Protein AF-A0A957UT61-F1 (afdb_monomer_lite)

Foldseek 3Di:
DPQKDWDWDQAAAAQETETQEMDGDPPDPLLVCLVVVQVVSLVVQQPHHHPDPPHDHHDYYHYNHFDDDVNDVSCDCPNCVDDDDDDDDQDDDPDPLVVCVVCQVVLLVLCCVDPNQQPAAWAWEAQVVWTWIWGDGGSHTPDIDIGHDDPDDDDHQWYDNPSLVVCLVVLVDQLVVSVVPDVRTDGHPVNNRSSCSRRHRDGDDDDDPD

Sequence (210 aa):
EIGASLLLPVRRGGSSLLVRAADVAPTFDLHAATPTLLRLLRAFGEALPTKEADTPPLSKIDFNLGRTHPLYDAMGKNLAPHVDEPYAWYIRMPDIPAFIRHIQPVLEERLADSNMAGFQGELKMDFYRGGLRMAFDAGQITAVEAWKPPTYGDNSDGGSPPLLFLHVLLSYRSVDEMDKLFPDFWVNNKARQLLRILFPPLPSKVDSLG

pLDDT: mean 90.08, std 9.35, range [47.16, 98.62]

Radius of gyration: 22.61 Å; chains: 1; bounding box: 48×38×66 Å

Secondary structure (DSSP, 8-state):
--SEEEE--SSB-SSEEEE-EEEE-TTS-HHHHHHHHHHHHHHHHHHSPBSSTTPPPP-EEEE---SS-HHHHHHHHHH----PPPPPP----S-HHHHHHHHHHHHHHHHHTSTTTT--EEEEEE-SS-EEEEEEETTEEEEEEE----SSS---SEE--HHHHHHHHTTSS-HHHHHHH-TT-EE-HHHHHHHHHHS-----------

Structure (mmCIF, N/CA/C/O backbone):
data_AF-A0A957UT61-F1
#
_entry.id   AF-A0A957UT61-F1
#
loop_
_atom_site.group_PDB
_atom_site.id
_atom_site.type_symbol
_atom_site.label_atom_id
_atom_site.label_alt_id
_atom_site.label_comp_id
_atom_site.label_asym_id
_atom_site.label_entity_id
_atom_site.label_seq_id
_atom_site.pdbx_PDB_ins_code
_atom_site.Cartn_x
_atom_site.Cartn_y
_atom_site.Cartn_z
_atom_site.occupancy
_atom_site.B_iso_or_equiv
_atom_site.auth_seq_id
_atom_site.auth_comp_id
_atom_site.auth_asym_id
_atom_site.auth_atom_id
_atom_site.pdbx_PDB_model_num
ATOM 1 N N . GLU A 1 1 ? 4.560 -22.284 -23.852 1.00 53.44 1 GLU A N 1
ATOM 2 C CA . GLU A 1 1 ? 4.293 -21.311 -22.774 1.00 53.44 1 GLU A CA 1
ATOM 3 C C . GLU A 1 1 ? 5.210 -20.111 -22.949 1.00 53.44 1 GLU A C 1
ATOM 5 O O . GLU A 1 1 ? 6.334 -20.291 -23.408 1.00 53.44 1 GLU A O 1
ATOM 10 N N . ILE A 1 2 ? 4.727 -18.900 -22.672 1.00 65.44 2 ILE A N 1
ATOM 11 C CA . ILE A 1 2 ? 5.555 -17.688 -22.729 1.00 65.44 2 ILE A CA 1
ATOM 12 C C . ILE A 1 2 ? 6.372 -17.640 -21.432 1.00 65.44 2 ILE A C 1
ATOM 14 O O . ILE A 1 2 ? 5.796 -17.534 -20.357 1.00 65.44 2 ILE A O 1
ATOM 18 N N . GLY A 1 3 ? 7.700 -17.763 -21.529 1.00 70.31 3 GLY A N 1
ATOM 19 C CA . GLY A 1 3 ? 8.594 -17.774 -20.360 1.00 70.31 3 GLY A CA 1
ATOM 20 C C . GLY A 1 3 ? 8.822 -16.394 -19.730 1.00 70.31 3 GLY A C 1
ATOM 21 O O . GLY A 1 3 ? 9.115 -16.311 -18.540 1.00 70.31 3 GLY A O 1
ATOM 22 N N . ALA A 1 4 ? 8.663 -15.321 -20.512 1.00 79.25 4 ALA A N 1
ATOM 23 C CA . ALA A 1 4 ? 8.688 -13.939 -20.041 1.00 79.25 4 ALA A CA 1
ATOM 24 C C . ALA A 1 4 ? 8.005 -12.980 -21.041 1.00 79.25 4 ALA A C 1
ATOM 26 O O . ALA A 1 4 ? 8.038 -13.222 -22.250 1.00 79.25 4 ALA A O 1
ATOM 27 N N . SER A 1 5 ? 7.437 -11.877 -20.554 1.00 85.62 5 SER A N 1
ATOM 28 C CA . SER A 1 5 ? 6.888 -10.758 -21.338 1.00 85.62 5 SER A CA 1
ATOM 29 C C . SER A 1 5 ? 7.487 -9.431 -20.869 1.00 85.62 5 SER A C 1
ATOM 31 O O . SER A 1 5 ? 7.896 -9.294 -19.721 1.00 85.62 5 SER A O 1
ATOM 33 N N . LEU A 1 6 ? 7.563 -8.438 -21.762 1.00 88.38 6 LEU A N 1
ATOM 34 C CA . LEU A 1 6 ? 8.124 -7.114 -21.469 1.00 88.38 6 LEU A CA 1
ATOM 35 C C . LEU A 1 6 ? 7.219 -6.017 -22.027 1.00 88.38 6 LEU A C 1
ATOM 37 O O . LEU A 1 6 ? 6.745 -6.119 -23.160 1.00 88.38 6 LEU A O 1
ATOM 41 N N . LEU A 1 7 ? 7.053 -4.930 -21.273 1.00 87.69 7 LEU A N 1
ATOM 42 C CA . LEU A 1 7 ? 6.425 -3.702 -21.759 1.00 87.69 7 LEU A CA 1
ATOM 43 C C . LEU A 1 7 ? 7.504 -2.696 -22.169 1.00 87.69 7 LEU A C 1
ATOM 45 O O . LEU A 1 7 ? 8.148 -2.066 -21.320 1.00 87.69 7 LEU A O 1
ATOM 49 N N . LEU A 1 8 ? 7.677 -2.552 -23.483 1.00 89.44 8 LEU A N 1
ATOM 50 C CA . LEU A 1 8 ? 8.700 -1.721 -24.114 1.00 89.44 8 LEU A CA 1
ATOM 51 C C . LEU A 1 8 ? 8.078 -0.528 -24.859 1.00 89.44 8 LEU A C 1
ATOM 53 O O . LEU A 1 8 ? 6.955 -0.624 -25.357 1.00 89.44 8 LEU A O 1
ATOM 57 N N . PRO A 1 9 ? 8.787 0.609 -24.960 1.00 87.75 9 PRO A N 1
ATOM 58 C CA . PRO A 1 9 ? 8.323 1.758 -25.721 1.00 87.75 9 PRO A CA 1
ATOM 59 C C . PRO A 1 9 ? 8.389 1.488 -27.228 1.00 87.75 9 PRO A C 1
ATOM 61 O O . PRO A 1 9 ? 9.285 0.805 -27.713 1.00 87.75 9 PRO A O 1
ATOM 64 N N . VAL A 1 10 ? 7.477 2.108 -27.980 1.00 90.31 10 VAL A N 1
ATOM 65 C CA . VAL A 1 10 ? 7.459 2.064 -29.457 1.00 90.31 10 VAL A CA 1
ATOM 66 C C . VAL A 1 10 ? 8.338 3.137 -30.110 1.00 90.31 10 VAL A C 1
ATOM 68 O O . VAL A 1 10 ? 8.627 3.063 -31.300 1.00 90.31 10 VAL A O 1
ATOM 71 N N . ARG A 1 11 ? 8.744 4.159 -29.344 1.00 89.44 11 ARG A N 1
ATOM 72 C CA . ARG A 1 11 ? 9.662 5.229 -29.759 1.00 89.44 11 ARG A CA 1
ATOM 73 C C . ARG A 1 11 ? 10.549 5.650 -28.602 1.00 89.44 11 ARG A C 1
ATOM 75 O O . ARG A 1 11 ? 10.094 5.697 -27.458 1.00 89.44 11 ARG A O 1
ATOM 82 N N . ARG A 1 12 ? 11.776 6.051 -28.913 1.00 92.06 12 ARG A N 1
ATOM 83 C CA . ARG A 1 12 ? 12.753 6.521 -27.931 1.00 92.06 12 ARG A CA 1
ATOM 84 C C . ARG A 1 12 ? 12.824 8.051 -27.903 1.00 92.06 12 ARG A C 1
ATOM 86 O O . ARG A 1 12 ? 12.994 8.679 -28.938 1.00 92.06 12 ARG A O 1
ATOM 93 N N . GLY A 1 13 ? 12.662 8.651 -26.722 1.00 86.56 13 GLY A N 1
ATOM 94 C CA . GLY A 1 13 ? 12.679 10.114 -26.533 1.00 86.56 13 GLY A CA 1
ATOM 95 C C . GLY A 1 13 ? 13.957 10.680 -25.903 1.00 86.56 13 GLY A C 1
ATOM 96 O O . GLY A 1 13 ? 14.012 11.866 -25.623 1.00 86.56 13 GLY A O 1
ATOM 97 N N . GLY A 1 14 ? 14.954 9.842 -25.625 1.00 91.06 14 GLY A N 1
ATOM 98 C CA . GLY A 1 14 ? 16.214 10.217 -24.976 1.00 91.06 14 GLY A CA 1
ATOM 99 C C . GLY A 1 14 ? 17.224 9.079 -25.100 1.00 91.06 14 GLY A C 1
ATOM 100 O O . GLY A 1 14 ? 16.918 8.075 -25.728 1.00 91.06 14 GLY A O 1
ATOM 101 N N . SER A 1 15 ? 18.413 9.170 -24.509 1.00 93.12 15 SER A N 1
ATOM 102 C CA . SER A 1 15 ? 19.490 8.172 -24.679 1.00 93.12 15 SER A CA 1
ATOM 103 C C . SER A 1 15 ? 19.243 6.797 -24.033 1.00 93.12 15 SER A C 1
ATOM 105 O O . SER A 1 15 ? 20.122 5.938 -24.089 1.00 93.12 15 SER A O 1
ATOM 107 N N . SER A 1 16 ? 18.072 6.547 -23.442 1.00 93.38 16 SER A N 1
ATOM 108 C CA . SER A 1 16 ? 17.768 5.286 -22.765 1.00 93.38 16 SER A CA 1
ATOM 109 C C . SER A 1 16 ? 16.588 4.516 -23.344 1.00 93.38 16 SER A C 1
ATOM 111 O O . SER A 1 16 ? 15.651 5.082 -23.913 1.00 93.38 16 SER A O 1
ATOM 113 N N . LEU A 1 17 ? 16.646 3.194 -23.181 1.00 94.50 17 LEU A N 1
ATOM 114 C CA . LEU A 1 17 ? 15.513 2.296 -23.370 1.00 94.50 17 LEU A CA 1
ATOM 115 C C . LEU A 1 17 ? 14.878 2.018 -22.005 1.00 94.50 17 LEU A C 1
ATOM 117 O O . LEU A 1 17 ? 15.504 1.384 -21.162 1.00 94.50 17 LEU A O 1
ATOM 121 N N . LEU A 1 18 ? 13.642 2.472 -21.801 1.00 91.25 18 LEU A N 1
ATOM 122 C CA . LEU A 1 18 ? 12.912 2.263 -20.551 1.00 91.25 18 LEU A CA 1
ATOM 123 C C . LEU A 1 18 ? 12.105 0.960 -20.594 1.00 91.25 18 LEU A C 1
ATOM 125 O O . LEU A 1 18 ? 11.168 0.846 -21.380 1.00 91.25 18 LEU A O 1
ATOM 129 N N . VAL A 1 19 ? 12.400 0.018 -19.705 1.00 92.19 19 V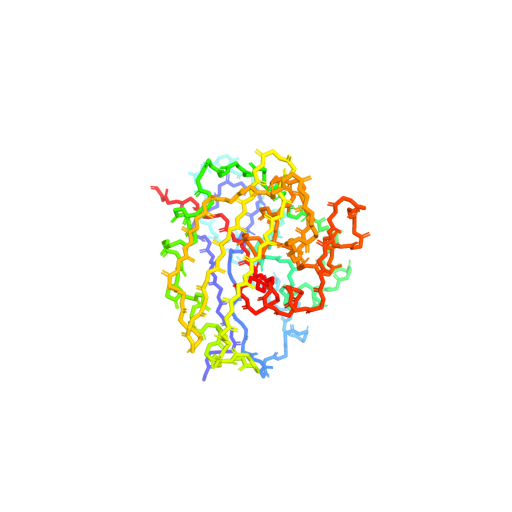AL A N 1
ATOM 130 C CA . VAL A 1 19 ? 11.587 -1.186 -19.483 1.00 92.19 19 VAL A CA 1
ATOM 131 C C . VAL A 1 19 ? 10.633 -0.913 -18.319 1.00 92.19 19 VAL A C 1
ATOM 133 O O . VAL A 1 19 ? 11.074 -0.738 -17.182 1.00 92.19 19 VAL A O 1
ATOM 136 N N . ARG A 1 20 ? 9.323 -0.823 -18.599 1.00 86.94 20 ARG A N 1
ATOM 137 C CA . ARG A 1 20 ? 8.301 -0.404 -17.608 1.00 86.94 20 ARG A CA 1
ATOM 138 C C . ARG A 1 20 ? 7.600 -1.556 -16.898 1.00 86.94 20 ARG A C 1
ATOM 140 O O . ARG A 1 20 ? 6.957 -1.321 -15.875 1.00 86.94 20 ARG A O 1
ATOM 147 N N . ALA A 1 21 ? 7.653 -2.746 -17.479 1.00 86.62 21 ALA A N 1
ATOM 148 C CA . ALA A 1 21 ? 7.157 -3.976 -16.888 1.00 86.62 21 ALA A CA 1
ATOM 149 C C . ALA A 1 21 ? 7.913 -5.155 -17.498 1.00 86.62 21 ALA A C 1
ATOM 151 O O . ALA A 1 21 ? 8.321 -5.103 -18.664 1.00 86.62 21 ALA A O 1
ATOM 152 N N . ALA A 1 22 ? 8.084 -6.193 -16.695 1.00 88.81 22 ALA A N 1
ATOM 153 C CA . ALA A 1 22 ? 8.624 -7.471 -17.094 1.00 88.81 22 ALA A CA 1
ATOM 154 C C . ALA A 1 22 ? 7.897 -8.532 -16.272 1.00 88.81 22 ALA A C 1
ATOM 156 O O . ALA A 1 22 ? 7.952 -8.474 -15.049 1.00 88.81 22 ALA A O 1
ATOM 157 N N . ASP A 1 23 ? 7.222 -9.471 -16.924 1.00 88.19 23 ASP A N 1
ATOM 158 C CA . ASP A 1 23 ? 6.685 -10.643 -16.239 1.00 88.19 23 ASP A CA 1
ATOM 159 C C . ASP A 1 23 ? 7.560 -11.829 -16.604 1.00 88.19 23 ASP A C 1
ATOM 161 O O . ASP A 1 23 ? 7.923 -12.020 -17.765 1.00 88.19 23 ASP A O 1
ATOM 165 N N . VAL A 1 24 ? 7.934 -12.618 -15.606 1.00 85.81 24 VAL A N 1
ATOM 166 C CA . VAL A 1 24 ? 8.806 -13.778 -15.775 1.00 85.81 24 VAL A CA 1
ATOM 167 C C . VAL A 1 24 ? 8.129 -14.957 -15.102 1.00 85.81 24 VAL A C 1
ATOM 169 O O . VAL A 1 24 ? 7.729 -14.866 -13.941 1.00 85.81 24 VAL A O 1
ATOM 172 N N . ALA A 1 25 ? 7.977 -16.062 -15.831 1.00 86.88 25 ALA A N 1
ATOM 173 C CA . ALA A 1 25 ? 7.409 -17.272 -15.259 1.00 86.88 25 ALA A CA 1
ATOM 174 C C . ALA A 1 25 ? 8.317 -17.787 -14.123 1.00 86.88 25 ALA A C 1
ATOM 176 O O . ALA A 1 25 ? 9.538 -17.780 -14.287 1.00 86.88 25 ALA A O 1
ATOM 177 N N . PRO A 1 26 ? 7.772 -18.297 -13.001 1.00 80.69 26 PRO A N 1
ATOM 178 C CA . PRO A 1 26 ? 8.589 -18.773 -11.878 1.00 80.69 26 PRO A CA 1
ATOM 179 C C . PRO A 1 26 ? 9.589 -19.882 -12.242 1.00 80.69 26 PRO A C 1
ATOM 181 O O . PRO A 1 26 ? 10.595 -20.060 -11.565 1.00 80.69 26 PRO A O 1
ATOM 184 N N . THR A 1 27 ? 9.310 -20.639 -13.305 1.00 85.12 27 THR A N 1
ATOM 185 C CA . THR A 1 27 ? 10.152 -21.731 -13.812 1.00 85.12 27 THR A CA 1
ATOM 186 C C . THR A 1 27 ? 11.256 -21.263 -14.765 1.00 85.12 27 THR A C 1
ATOM 188 O O . THR A 1 27 ? 12.082 -22.074 -15.183 1.00 85.12 27 THR A O 1
ATOM 191 N N . PHE A 1 28 ? 11.279 -19.982 -15.141 1.00 87.50 28 PHE A N 1
ATOM 192 C CA . PHE A 1 28 ? 12.242 -19.441 -16.091 1.00 87.50 28 PHE A CA 1
ATOM 193 C C . PHE A 1 28 ? 13.555 -19.071 -15.392 1.00 87.50 28 PHE A C 1
ATOM 195 O O . PHE A 1 28 ? 13.567 -18.260 -14.465 1.00 87.50 28 PHE A O 1
ATOM 202 N N . ASP A 1 29 ? 14.675 -19.628 -15.865 1.00 89.38 29 ASP A N 1
ATOM 203 C CA . ASP A 1 29 ? 16.009 -19.285 -15.359 1.00 89.38 29 ASP A CA 1
ATOM 204 C C . ASP A 1 29 ? 16.422 -17.886 -15.837 1.00 89.38 29 ASP A C 1
ATOM 206 O O . ASP A 1 29 ? 17.098 -17.689 -16.855 1.00 89.38 29 ASP A O 1
ATOM 210 N N . LEU A 1 30 ? 15.977 -16.889 -15.076 1.00 88.31 30 LEU A N 1
ATOM 211 C CA . LEU A 1 30 ? 16.238 -15.491 -15.368 1.00 88.31 30 LEU A CA 1
ATOM 212 C C . LEU A 1 30 ? 17.731 -15.166 -15.281 1.00 88.31 30 LEU A C 1
ATOM 214 O O . LEU A 1 30 ? 18.212 -14.347 -16.062 1.00 88.31 30 LEU A O 1
ATOM 218 N N . HIS A 1 31 ? 18.481 -15.819 -14.390 1.00 89.38 31 HIS A N 1
ATOM 219 C CA . HIS A 1 31 ? 19.913 -15.578 -14.222 1.00 89.38 31 HIS A CA 1
ATOM 220 C C . HIS A 1 31 ? 20.690 -15.984 -15.479 1.00 89.38 31 HIS A C 1
ATOM 222 O O . HIS A 1 31 ? 21.432 -15.172 -16.037 1.00 89.38 31 HIS A O 1
ATOM 228 N N . ALA A 1 32 ? 20.460 -17.196 -15.994 1.00 90.50 32 ALA A N 1
ATOM 229 C CA . ALA A 1 32 ? 21.088 -17.653 -17.233 1.00 90.50 32 ALA A CA 1
ATOM 230 C C . ALA A 1 32 ? 20.651 -16.830 -18.458 1.00 90.50 32 ALA A C 1
ATOM 232 O O . ALA A 1 32 ? 21.455 -16.570 -19.359 1.00 90.50 32 ALA A O 1
ATOM 233 N N . ALA A 1 33 ? 19.394 -16.379 -18.493 1.00 91.00 33 ALA A N 1
ATOM 234 C CA . ALA A 1 33 ? 18.860 -15.597 -19.604 1.00 91.00 33 ALA A CA 1
ATOM 235 C C . ALA A 1 33 ? 19.293 -14.118 -19.595 1.00 91.00 33 ALA A C 1
ATOM 237 O O . ALA A 1 33 ? 19.320 -13.490 -20.657 1.00 91.00 33 ALA A O 1
ATOM 238 N N . THR A 1 34 ? 19.649 -13.554 -18.434 1.00 92.12 34 THR A N 1
ATOM 239 C CA . THR A 1 34 ? 19.872 -12.107 -18.251 1.00 92.12 34 THR A CA 1
ATOM 240 C C . THR A 1 34 ? 20.892 -11.509 -19.230 1.00 92.12 34 THR A C 1
ATOM 242 O O . THR A 1 34 ? 20.557 -10.520 -19.885 1.00 92.12 34 THR A O 1
ATOM 245 N N . PRO A 1 35 ? 22.094 -12.083 -19.448 1.00 92.12 35 PRO A N 1
ATOM 246 C CA . PRO A 1 35 ? 23.048 -11.517 -20.407 1.00 92.12 35 PRO A CA 1
ATOM 247 C C . PRO A 1 35 ? 22.508 -11.468 -21.842 1.00 92.12 35 PRO A C 1
ATOM 249 O O . PRO A 1 35 ? 22.779 -10.523 -22.584 1.00 92.12 35 PRO A O 1
ATOM 252 N N . THR A 1 36 ? 21.738 -12.479 -22.247 1.00 92.69 36 THR A N 1
ATOM 253 C CA . THR A 1 36 ? 21.107 -12.534 -23.573 1.00 92.69 36 THR A CA 1
ATOM 254 C C . THR A 1 36 ? 19.963 -11.530 -23.674 1.00 92.69 36 THR A C 1
ATOM 256 O O . THR A 1 36 ? 19.886 -10.802 -24.664 1.00 92.69 36 THR A O 1
ATOM 259 N N . LEU A 1 37 ? 19.135 -11.423 -22.632 1.00 92.25 37 LEU A N 1
ATOM 260 C CA . LEU A 1 37 ? 18.067 -10.431 -22.531 1.00 92.25 37 LEU A CA 1
ATOM 261 C C . LEU A 1 37 ? 18.612 -9.002 -22.667 1.00 92.25 37 LEU A C 1
ATOM 263 O O . LEU A 1 37 ? 18.083 -8.224 -23.456 1.00 92.25 37 LEU A O 1
ATOM 267 N N . LEU A 1 38 ? 19.703 -8.664 -21.973 1.00 92.94 38 LEU A N 1
ATOM 268 C CA . LEU A 1 38 ? 20.322 -7.337 -22.057 1.00 92.94 38 LEU A CA 1
ATOM 269 C C . LEU A 1 38 ? 20.846 -7.019 -23.465 1.00 92.94 38 LEU A C 1
ATOM 271 O O . LEU A 1 38 ? 20.668 -5.902 -23.951 1.00 92.94 38 LEU A O 1
ATOM 275 N N . ARG A 1 39 ? 21.446 -7.998 -24.158 1.00 94.31 39 ARG A N 1
ATOM 276 C CA . ARG A 1 39 ? 21.879 -7.825 -25.558 1.00 94.31 39 ARG A CA 1
ATOM 277 C C . ARG A 1 39 ? 20.695 -7.623 -26.499 1.00 94.31 39 ARG A C 1
ATOM 279 O O . ARG A 1 39 ? 20.768 -6.769 -27.378 1.00 94.31 39 ARG A O 1
ATOM 286 N N . LEU A 1 40 ? 19.613 -8.375 -26.301 1.00 94.12 40 LEU A N 1
ATOM 287 C CA . LEU A 1 40 ? 18.392 -8.247 -27.094 1.00 94.12 40 LEU A CA 1
ATOM 288 C C . LEU A 1 40 ? 17.725 -6.884 -26.876 1.00 94.12 40 LEU A C 1
ATOM 290 O O . LEU A 1 40 ? 17.371 -6.221 -27.845 1.00 94.12 40 LEU A O 1
ATOM 294 N N . LEU A 1 41 ? 17.623 -6.430 -25.626 1.00 94.88 41 LEU A N 1
ATOM 295 C CA . LEU A 1 41 ? 17.113 -5.101 -25.290 1.00 94.88 41 LEU A CA 1
ATOM 296 C C . LEU A 1 41 ? 17.969 -3.992 -25.901 1.00 94.88 41 LEU A C 1
ATOM 298 O O . LEU A 1 41 ? 17.424 -3.038 -26.447 1.00 94.88 41 LEU A O 1
ATOM 302 N N . ARG A 1 42 ? 19.298 -4.130 -25.879 1.00 95.31 42 ARG A N 1
ATOM 303 C CA . ARG A 1 42 ? 20.191 -3.185 -26.558 1.00 95.31 42 ARG A CA 1
ATOM 304 C C . ARG A 1 42 ? 19.905 -3.128 -28.060 1.00 95.31 42 ARG A C 1
ATOM 306 O O . ARG A 1 42 ? 19.664 -2.042 -28.575 1.00 95.31 42 ARG A O 1
ATOM 313 N N . ALA A 1 43 ? 19.887 -4.278 -28.737 1.00 95.81 43 ALA A N 1
ATOM 314 C CA . ALA A 1 43 ? 19.624 -4.343 -30.175 1.00 95.81 43 ALA A CA 1
ATOM 315 C C . ALA A 1 43 ? 18.240 -3.769 -30.527 1.00 95.81 43 ALA A C 1
ATOM 317 O O . ALA A 1 43 ? 18.097 -3.020 -31.490 1.00 95.81 43 ALA A O 1
ATOM 318 N N . PHE A 1 44 ? 17.230 -4.062 -29.704 1.00 95.06 44 PHE A N 1
ATOM 319 C CA . PHE A 1 44 ? 15.894 -3.493 -29.836 1.00 95.06 44 PHE A CA 1
ATOM 320 C C . PHE A 1 44 ? 15.908 -1.965 -29.688 1.00 95.06 44 PHE A C 1
ATOM 322 O O . PHE A 1 44 ? 15.370 -1.260 -30.536 1.00 95.06 44 PHE A O 1
ATOM 329 N N . GLY A 1 45 ? 16.557 -1.437 -28.647 1.00 93.75 45 GLY A N 1
ATOM 330 C CA . GLY A 1 45 ? 16.642 0.003 -28.397 1.00 93.75 45 GLY A CA 1
ATOM 331 C C . GLY A 1 45 ? 17.425 0.777 -29.462 1.00 93.75 45 GLY A C 1
ATOM 332 O O . GLY A 1 45 ? 17.099 1.933 -29.728 1.00 93.75 45 GLY A O 1
ATOM 333 N N . GLU A 1 46 ? 18.427 0.148 -30.083 1.00 94.25 46 GLU A N 1
ATOM 334 C CA . GLU A 1 46 ? 19.181 0.699 -31.218 1.00 94.25 46 GLU A CA 1
ATOM 335 C C . GLU A 1 46 ? 18.340 0.748 -32.502 1.00 94.25 46 GLU A C 1
ATOM 337 O O . GLU A 1 46 ? 18.499 1.672 -33.297 1.00 94.25 46 GLU A O 1
ATOM 342 N N . ALA A 1 47 ? 17.415 -0.200 -32.682 1.00 93.81 47 ALA A N 1
ATOM 343 C CA . ALA A 1 47 ? 16.507 -0.251 -33.828 1.00 93.81 47 ALA A CA 1
ATOM 344 C C . ALA A 1 47 ? 15.243 0.617 -33.663 1.00 93.81 47 ALA A C 1
ATOM 346 O O . ALA A 1 47 ? 14.511 0.826 -34.634 1.00 93.81 47 ALA A O 1
ATOM 347 N N . LEU A 1 48 ? 14.953 1.109 -32.452 1.00 92.62 48 LEU A N 1
ATOM 348 C CA . LEU A 1 48 ? 13.756 1.908 -32.196 1.00 92.62 48 LEU A CA 1
ATOM 349 C C . LEU A 1 48 ? 13.816 3.274 -32.898 1.00 92.62 48 LEU A C 1
ATOM 351 O O . LEU A 1 48 ? 14.808 3.996 -32.754 1.00 92.62 48 LEU A O 1
ATOM 355 N N . PRO A 1 49 ? 12.719 3.709 -33.545 1.00 92.31 49 PRO A N 1
ATOM 356 C CA . PRO A 1 49 ? 12.614 5.074 -34.038 1.00 92.31 49 PRO A CA 1
ATOM 357 C C . PRO A 1 49 ? 12.686 6.078 -32.881 1.00 92.31 49 PRO A C 1
ATOM 359 O O . PRO A 1 49 ? 12.124 5.864 -31.798 1.00 92.31 49 PRO A O 1
ATOM 362 N N . THR A 1 50 ? 13.359 7.201 -33.114 1.00 92.44 50 THR A N 1
ATOM 363 C CA . THR A 1 50 ? 13.431 8.298 -32.149 1.00 92.44 50 THR A CA 1
ATOM 364 C C . THR A 1 50 ? 12.224 9.226 -32.286 1.00 92.44 50 THR A C 1
ATOM 366 O O . THR A 1 50 ? 11.574 9.283 -33.331 1.00 92.44 50 THR A O 1
ATOM 369 N N . LYS A 1 51 ? 11.859 9.914 -31.199 1.00 88.94 51 LYS A N 1
ATOM 370 C CA . LYS A 1 51 ? 10.805 10.938 -31.237 1.00 88.94 51 LYS A CA 1
ATOM 371 C C . LYS A 1 51 ? 11.273 12.168 -32.013 1.00 88.94 51 LYS A C 1
ATOM 373 O O . LYS A 1 51 ? 10.546 12.620 -32.887 1.00 88.94 51 LYS A O 1
ATOM 378 N N . GLU A 1 52 ? 12.496 12.613 -31.732 1.00 89.75 52 GLU A N 1
ATOM 379 C CA . GLU A 1 52 ? 13.138 13.766 -32.366 1.00 89.75 52 GLU A CA 1
ATOM 380 C C . GLU A 1 52 ? 14.371 13.329 -33.170 1.00 89.75 52 GLU A C 1
ATOM 382 O O . GLU A 1 52 ? 15.008 12.315 -32.853 1.00 89.75 52 GLU A O 1
ATOM 387 N N . ALA A 1 53 ? 14.729 14.092 -34.204 1.00 85.69 53 ALA A N 1
ATOM 388 C CA . ALA A 1 53 ? 15.864 13.781 -35.081 1.00 85.69 53 ALA A CA 1
ATOM 389 C C . ALA A 1 53 ? 17.230 13.917 -34.381 1.00 85.69 53 ALA A C 1
ATOM 391 O O . ALA A 1 53 ? 18.183 13.237 -34.750 1.00 85.69 53 ALA A O 1
ATOM 392 N N . ASP A 1 54 ? 17.318 14.767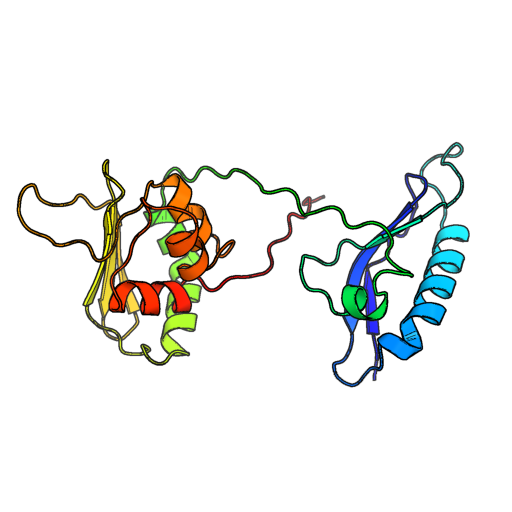 -33.361 1.00 91.06 54 ASP A N 1
ATOM 393 C CA . ASP A 1 54 ? 18.519 15.040 -32.566 1.00 91.06 54 ASP A CA 1
ATOM 394 C C . ASP A 1 54 ? 18.620 14.166 -31.303 1.00 91.06 54 ASP A C 1
ATOM 396 O O . ASP A 1 54 ? 19.526 14.347 -30.487 1.00 91.06 54 ASP A O 1
ATOM 400 N N . THR A 1 55 ? 17.713 13.193 -31.138 1.00 90.50 55 THR A N 1
ATOM 401 C CA . THR A 1 55 ? 17.748 12.270 -29.999 1.00 90.50 55 THR A CA 1
ATOM 402 C C . THR A 1 55 ? 19.106 11.550 -29.970 1.00 90.50 55 THR A C 1
ATOM 404 O O . THR A 1 55 ? 19.442 10.859 -30.937 1.00 90.50 55 THR A O 1
ATOM 407 N N . PRO A 1 56 ? 19.879 11.636 -28.867 1.00 92.62 56 PRO A N 1
ATOM 408 C CA . PRO A 1 56 ? 21.210 11.035 -28.795 1.00 92.62 56 PRO A CA 1
ATOM 409 C C . PRO A 1 56 ? 21.191 9.517 -29.031 1.00 92.62 56 PRO A C 1
ATOM 411 O O . PRO A 1 56 ? 20.138 8.893 -28.882 1.00 92.62 56 PRO A O 1
ATOM 414 N N . PRO A 1 57 ? 22.328 8.871 -29.334 1.00 93.44 57 PRO A N 1
ATOM 415 C CA . PRO A 1 57 ? 22.411 7.412 -29.399 1.00 93.44 57 PRO A CA 1
ATOM 416 C C . PRO A 1 57 ? 21.977 6.729 -28.093 1.00 93.44 57 PRO A C 1
ATOM 418 O O . PRO A 1 57 ? 22.017 7.329 -27.015 1.00 93.44 57 PRO A O 1
ATOM 421 N N . LEU A 1 58 ? 21.565 5.462 -28.190 1.00 95.69 58 LEU A N 1
ATOM 422 C CA . LEU A 1 58 ? 21.288 4.645 -27.011 1.00 95.69 58 LEU A CA 1
ATOM 423 C C . LEU A 1 58 ? 22.583 4.464 -26.204 1.00 95.69 58 LEU A C 1
ATOM 425 O O . LEU A 1 58 ? 23.579 3.982 -26.738 1.00 95.69 58 LEU A O 1
ATOM 429 N N . SER A 1 59 ? 22.563 4.817 -24.921 1.00 93.88 59 SER A N 1
ATOM 430 C CA . SER A 1 59 ? 23.701 4.650 -24.011 1.00 93.88 59 SER A CA 1
ATOM 431 C C . SER A 1 59 ? 23.394 3.773 -22.800 1.00 93.88 59 SER A C 1
ATOM 433 O O . SER A 1 59 ? 24.325 3.282 -22.165 1.00 93.88 59 SER A O 1
ATOM 435 N N . LYS A 1 60 ? 22.113 3.555 -22.472 1.00 92.69 60 LYS A N 1
ATOM 436 C CA . LYS A 1 60 ? 21.707 2.762 -21.303 1.00 92.69 60 LYS A CA 1
ATOM 437 C C . LYS A 1 60 ? 20.327 2.118 -21.448 1.00 92.69 60 LYS A C 1
ATOM 439 O O . LYS A 1 60 ? 19.513 2.525 -22.278 1.00 92.69 60 LYS A O 1
ATOM 444 N N . ILE A 1 61 ? 20.064 1.131 -20.599 1.00 93.50 61 ILE A N 1
ATOM 445 C CA . ILE A 1 61 ? 18.750 0.509 -20.409 1.00 93.50 61 ILE A CA 1
ATOM 446 C C . ILE A 1 61 ? 18.312 0.849 -18.985 1.00 93.50 61 ILE A C 1
ATOM 448 O O . ILE A 1 61 ? 19.033 0.539 -18.039 1.00 93.50 61 ILE A O 1
ATOM 452 N N . ASP A 1 62 ? 17.157 1.493 -18.843 1.00 91.62 62 ASP A N 1
ATOM 453 C CA . ASP A 1 62 ? 16.584 1.840 -17.545 1.00 91.62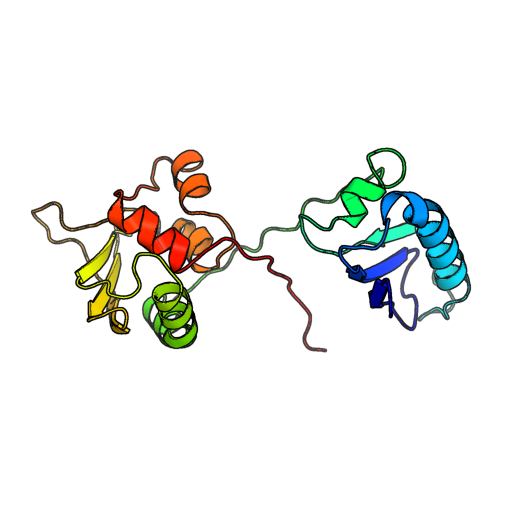 62 ASP A CA 1
ATOM 454 C C . ASP A 1 62 ? 15.487 0.823 -17.201 1.00 91.62 62 ASP A C 1
ATOM 456 O O . ASP A 1 62 ? 14.525 0.652 -17.955 1.00 91.62 62 ASP A O 1
ATOM 460 N N . PHE A 1 63 ? 15.610 0.155 -16.055 1.00 90.31 63 PHE A N 1
ATOM 461 C CA . PHE A 1 63 ? 14.597 -0.770 -15.549 1.00 90.31 63 PHE A CA 1
ATOM 462 C C . PHE A 1 63 ? 13.759 -0.082 -14.475 1.00 90.31 63 PHE A C 1
ATOM 464 O O . PHE A 1 63 ? 14.261 0.234 -13.402 1.00 90.31 63 PHE A O 1
ATOM 471 N N . ASN A 1 64 ? 12.471 0.130 -14.751 1.00 87.50 64 ASN A N 1
ATOM 472 C CA . ASN A 1 64 ? 11.514 0.666 -13.785 1.00 87.50 64 ASN A CA 1
ATOM 473 C C . ASN A 1 64 ? 10.486 -0.419 -13.449 1.00 87.50 64 ASN A C 1
ATOM 475 O O . ASN A 1 64 ? 9.351 -0.402 -13.932 1.00 87.50 64 ASN A O 1
ATOM 479 N N . LEU A 1 65 ? 10.943 -1.406 -12.672 1.00 86.06 65 LEU A N 1
ATOM 480 C CA . LEU A 1 65 ? 10.212 -2.639 -12.355 1.00 86.06 65 LEU A CA 1
ATOM 481 C C . LEU A 1 65 ? 9.761 -2.702 -10.882 1.00 86.06 65 LEU A C 1
ATOM 483 O O . LEU A 1 65 ? 9.408 -3.763 -10.376 1.00 86.06 65 LEU A O 1
ATOM 487 N N . GLY A 1 66 ? 9.784 -1.571 -10.172 1.00 81.56 66 GLY A N 1
ATOM 488 C CA . GLY A 1 66 ? 9.510 -1.512 -8.733 1.00 81.56 66 GLY A CA 1
ATOM 489 C C . GLY A 1 66 ? 10.746 -1.814 -7.882 1.00 81.56 66 GLY A C 1
ATOM 490 O O . GLY A 1 66 ? 11.870 -1.677 -8.359 1.00 81.56 66 GLY A O 1
ATOM 491 N N . ARG A 1 67 ? 10.538 -2.183 -6.608 1.00 79.56 67 ARG A N 1
ATOM 492 C CA . ARG A 1 67 ? 11.603 -2.307 -5.586 1.00 79.56 67 ARG A CA 1
ATOM 493 C C . ARG A 1 67 ? 12.270 -3.680 -5.515 1.00 79.56 67 ARG A C 1
ATOM 495 O O . ARG A 1 67 ? 13.413 -3.768 -5.092 1.00 79.56 67 ARG A O 1
ATOM 502 N N . THR A 1 68 ? 11.556 -4.741 -5.878 1.00 83.88 68 THR A N 1
ATOM 503 C CA . THR A 1 68 ? 11.937 -6.129 -5.547 1.00 83.88 68 THR A CA 1
ATOM 504 C C . THR A 1 68 ? 11.856 -7.065 -6.752 1.00 83.88 68 THR A C 1
ATOM 506 O O . THR A 1 68 ? 11.574 -8.250 -6.605 1.00 83.88 68 THR A O 1
ATOM 509 N N . HIS A 1 69 ? 12.027 -6.543 -7.967 1.00 87.25 69 HIS A N 1
ATOM 510 C CA . HIS A 1 69 ? 11.899 -7.363 -9.167 1.00 87.25 69 HIS A CA 1
ATOM 511 C C . HIS A 1 69 ? 13.067 -8.368 -9.283 1.00 87.25 69 HIS A C 1
ATOM 513 O O . HIS A 1 69 ? 14.221 -7.945 -9.186 1.00 87.25 69 HIS A O 1
ATOM 519 N N . PRO A 1 70 ? 12.821 -9.664 -9.578 1.00 89.25 70 PRO A N 1
ATOM 520 C CA . PRO A 1 70 ? 13.862 -10.706 -9.598 1.00 89.25 70 PRO A CA 1
ATOM 521 C C . PRO A 1 70 ? 14.972 -10.461 -10.632 1.00 89.25 70 PRO A C 1
ATOM 523 O O . PRO A 1 70 ? 16.090 -10.953 -10.494 1.00 89.25 70 PRO A O 1
ATOM 526 N N . LEU A 1 71 ? 14.693 -9.663 -11.669 1.00 89.44 71 LEU A N 1
ATOM 527 C CA . LEU A 1 71 ? 15.709 -9.242 -12.641 1.00 89.44 71 LEU A CA 1
ATOM 528 C C . LEU A 1 71 ? 16.865 -8.471 -11.987 1.00 89.44 71 LEU A C 1
ATOM 530 O O . LEU A 1 71 ? 17.988 -8.559 -12.474 1.00 89.44 71 LEU A O 1
ATOM 534 N N . TYR A 1 72 ? 16.622 -7.737 -10.896 1.00 88.62 72 TYR A N 1
ATOM 535 C CA . TYR A 1 72 ? 17.686 -7.017 -10.194 1.00 88.62 72 TYR A CA 1
ATOM 536 C C . TYR A 1 72 ? 18.705 -7.981 -9.579 1.00 88.62 72 TYR A C 1
ATOM 538 O O . TYR A 1 72 ? 19.908 -7.785 -9.750 1.00 88.62 72 TYR A O 1
ATOM 546 N N . ASP A 1 73 ? 18.234 -9.066 -8.963 1.00 88.88 73 ASP A N 1
ATOM 547 C CA . ASP A 1 73 ? 19.103 -10.113 -8.421 1.00 88.88 73 ASP A CA 1
ATOM 548 C C . ASP A 1 73 ? 19.850 -10.849 -9.540 1.00 88.88 73 ASP A C 1
ATOM 550 O O . ASP A 1 73 ? 21.052 -11.089 -9.435 1.00 88.88 73 ASP A O 1
ATOM 554 N N . ALA A 1 74 ? 19.161 -11.140 -10.649 1.00 89.69 74 ALA A N 1
ATOM 555 C CA . ALA A 1 74 ? 19.741 -11.813 -11.809 1.00 89.69 74 ALA A CA 1
ATOM 556 C C . ALA A 1 74 ? 20.841 -10.987 -12.508 1.00 89.69 74 ALA A C 1
ATOM 558 O O . ALA A 1 74 ? 21.813 -11.548 -13.012 1.00 89.69 74 ALA A O 1
ATOM 559 N N . MET A 1 75 ? 20.716 -9.655 -12.527 1.00 89.19 75 MET A N 1
ATOM 560 C CA . MET A 1 75 ? 21.762 -8.752 -13.023 1.00 89.19 75 MET A CA 1
ATOM 561 C C . MET A 1 75 ? 22.940 -8.644 -12.046 1.00 89.19 75 MET A C 1
ATOM 563 O O . MET A 1 75 ? 24.095 -8.481 -12.463 1.00 89.19 75 MET A O 1
ATOM 567 N N . GLY A 1 76 ? 22.655 -8.719 -10.745 1.00 84.56 76 GLY A N 1
ATOM 568 C CA . GLY A 1 76 ? 23.632 -8.498 -9.690 1.00 84.56 76 GLY A CA 1
ATOM 569 C C . GLY A 1 76 ? 24.332 -7.137 -9.805 1.00 84.56 76 GLY A C 1
ATOM 570 O O . GLY A 1 76 ? 23.973 -6.263 -10.595 1.00 84.56 76 GLY A O 1
ATOM 571 N N . LYS A 1 77 ? 25.403 -6.956 -9.027 1.00 78.06 77 LYS A N 1
ATOM 572 C CA . LYS A 1 77 ? 26.141 -5.677 -8.971 1.00 78.06 77 LYS A CA 1
ATOM 573 C C . LYS A 1 77 ? 26.948 -5.360 -10.236 1.00 78.06 77 LYS A C 1
ATOM 575 O O . LYS A 1 77 ? 27.333 -4.215 -10.439 1.00 78.06 77 LYS A O 1
ATOM 580 N N . ASN A 1 78 ? 27.224 -6.366 -11.067 1.00 77.81 78 ASN A N 1
ATOM 581 C CA . ASN A 1 78 ? 28.095 -6.219 -12.235 1.00 77.81 78 ASN A CA 1
ATOM 582 C C . ASN A 1 78 ? 27.336 -5.738 -13.479 1.00 77.81 78 ASN A C 1
ATOM 584 O O . ASN A 1 78 ? 27.903 -4.995 -14.275 1.00 77.81 78 ASN A O 1
ATOM 588 N N . LEU A 1 79 ? 26.080 -6.166 -13.663 1.00 80.88 79 LEU A N 1
ATOM 589 C CA . LEU A 1 79 ? 25.275 -5.803 -14.838 1.00 80.88 79 LEU A CA 1
ATOM 590 C C . LEU A 1 79 ? 24.290 -4.660 -14.555 1.00 80.88 79 LEU A C 1
ATOM 592 O O . LEU A 1 79 ? 23.907 -3.964 -15.492 1.00 80.88 79 LEU A O 1
ATOM 596 N N . ALA A 1 80 ? 23.932 -4.425 -13.288 1.00 76.38 80 ALA A N 1
ATOM 597 C CA . ALA A 1 80 ? 23.161 -3.265 -12.839 1.00 76.38 80 ALA A CA 1
ATOM 598 C C . ALA A 1 80 ? 24.027 -2.368 -11.929 1.00 76.38 80 ALA A C 1
ATOM 600 O O . ALA A 1 80 ? 23.889 -2.403 -10.706 1.00 76.38 80 ALA A O 1
ATOM 601 N N . PRO A 1 81 ? 24.954 -1.572 -12.498 1.00 68.81 81 PRO A N 1
ATOM 602 C CA . PRO A 1 81 ? 25.927 -0.811 -11.712 1.00 68.81 81 PRO A CA 1
ATOM 603 C C . PRO A 1 81 ? 25.320 0.399 -10.984 1.00 68.81 81 PRO A C 1
ATOM 605 O O . PRO A 1 81 ? 25.986 0.994 -10.139 1.00 68.81 81 PRO A O 1
ATOM 608 N N . HIS A 1 82 ? 24.085 0.787 -11.316 1.00 81.38 82 HIS A N 1
ATOM 609 C CA . HIS A 1 82 ? 23.405 1.931 -10.724 1.00 81.38 82 HIS A CA 1
ATOM 610 C C . HIS A 1 82 ? 21.980 1.565 -10.315 1.00 81.38 82 HIS A C 1
ATOM 612 O O . HIS A 1 82 ? 21.237 0.983 -11.105 1.00 81.38 82 HIS A O 1
ATOM 618 N N . VAL A 1 83 ? 21.618 1.924 -9.086 1.00 80.19 83 VAL A N 1
ATOM 619 C CA . VAL A 1 83 ? 20.275 1.761 -8.533 1.00 80.19 83 VAL A CA 1
ATOM 620 C C . VAL A 1 83 ? 19.843 3.119 -8.009 1.00 80.19 83 VAL A C 1
ATOM 622 O O . VAL A 1 83 ? 20.428 3.631 -7.055 1.00 80.19 83 VAL A O 1
ATOM 625 N N . ASP A 1 84 ? 18.827 3.687 -8.647 1.00 79.69 84 ASP A N 1
ATOM 626 C CA . ASP A 1 84 ? 18.128 4.856 -8.137 1.00 79.69 84 ASP A CA 1
ATOM 627 C C . ASP A 1 84 ? 17.035 4.383 -7.179 1.00 79.69 84 ASP A C 1
ATOM 629 O O . ASP A 1 84 ? 16.114 3.659 -7.572 1.00 79.69 84 ASP A O 1
ATOM 633 N N . GLU A 1 85 ? 17.133 4.780 -5.912 1.00 74.69 85 GLU A N 1
ATOM 634 C CA . GLU A 1 85 ? 16.074 4.499 -4.946 1.00 74.69 85 GLU A CA 1
ATOM 635 C C . GLU A 1 85 ? 14.767 5.175 -5.397 1.00 74.69 85 GLU A C 1
ATOM 637 O O . GLU A 1 85 ? 14.783 6.341 -5.814 1.00 74.69 85 GLU A O 1
ATOM 642 N N . PRO A 1 86 ? 13.614 4.484 -5.315 1.00 71.62 86 PRO A N 1
ATOM 643 C CA . PRO A 1 86 ? 12.352 5.062 -5.738 1.00 71.62 86 PRO A CA 1
ATOM 644 C C . PRO A 1 86 ? 12.039 6.337 -4.957 1.00 71.62 86 PRO A C 1
ATOM 646 O O . PRO A 1 86 ? 12.139 6.380 -3.728 1.00 71.62 86 PRO A O 1
ATOM 649 N N . TYR A 1 87 ? 11.579 7.359 -5.675 1.00 71.00 87 TYR A N 1
ATOM 650 C CA . TYR A 1 87 ? 11.117 8.592 -5.055 1.00 71.00 87 TYR A CA 1
ATOM 651 C C . TYR A 1 87 ? 9.926 8.319 -4.126 1.00 71.00 87 TYR A C 1
ATOM 653 O O . TYR A 1 87 ? 8.926 7.717 -4.528 1.00 71.00 87 TYR A O 1
ATOM 661 N N . ALA A 1 88 ? 10.019 8.786 -2.881 1.00 73.19 88 ALA A N 1
ATOM 662 C CA . ALA A 1 88 ? 8.920 8.717 -1.930 1.00 73.19 88 ALA A CA 1
ATOM 663 C C . ALA A 1 88 ? 7.991 9.923 -2.114 1.00 73.19 88 ALA A C 1
ATOM 665 O O . ALA A 1 88 ? 8.387 11.068 -1.900 1.00 73.19 88 ALA A O 1
ATOM 666 N N . TRP A 1 89 ? 6.735 9.663 -2.473 1.00 77.88 89 TRP A N 1
ATOM 667 C CA . TRP A 1 89 ? 5.710 10.698 -2.561 1.00 77.88 89 TRP A CA 1
ATOM 668 C C . TRP A 1 89 ? 5.226 11.097 -1.170 1.00 77.88 89 TRP A C 1
ATOM 670 O O . TRP A 1 89 ? 4.844 10.250 -0.363 1.00 77.88 89 TRP A O 1
ATOM 680 N N . TYR A 1 90 ? 5.190 12.401 -0.904 1.00 83.50 90 TYR A N 1
ATOM 681 C CA . TYR A 1 90 ? 4.528 12.935 0.278 1.00 83.50 90 TYR A CA 1
ATOM 682 C C . TYR A 1 90 ? 3.046 13.170 -0.031 1.00 83.50 90 TYR A C 1
ATOM 684 O O . TYR A 1 90 ? 2.695 14.056 -0.810 1.00 83.50 90 TYR A O 1
ATOM 692 N N . ILE A 1 91 ? 2.176 12.358 0.572 1.00 88.19 91 ILE A N 1
ATOM 693 C CA . ILE A 1 91 ? 0.730 12.380 0.335 1.00 88.19 91 ILE A CA 1
ATOM 694 C C . ILE A 1 91 ? 0.028 12.996 1.544 1.00 88.19 91 ILE A C 1
ATOM 696 O O . ILE A 1 91 ? 0.333 12.675 2.692 1.00 88.19 91 ILE A O 1
ATOM 700 N N . ARG A 1 92 ? -0.944 13.874 1.284 1.00 90.69 92 ARG A N 1
ATOM 701 C CA . ARG A 1 92 ? -1.880 14.368 2.297 1.00 90.69 92 ARG A CA 1
ATOM 702 C C . ARG A 1 92 ? -3.261 13.807 2.019 1.00 90.69 92 ARG A C 1
ATOM 704 O O . ARG A 1 92 ? -3.750 13.903 0.899 1.00 90.69 92 ARG A O 1
ATOM 711 N N . MET A 1 93 ? -3.887 13.270 3.057 1.00 90.81 93 MET A N 1
ATOM 712 C CA . MET A 1 93 ? -5.242 12.741 2.998 1.00 90.81 93 MET A CA 1
ATOM 713 C C . MET A 1 93 ? -6.121 13.525 3.976 1.00 90.81 93 MET A C 1
ATOM 715 O O . MET A 1 93 ? -5.919 13.405 5.184 1.00 90.81 93 MET A O 1
ATOM 719 N N . PRO A 1 94 ? -7.050 14.361 3.482 1.00 88.62 94 PRO A N 1
ATOM 720 C CA . PRO A 1 94 ? -7.869 15.202 4.350 1.00 88.62 94 PRO A CA 1
ATOM 721 C C . PRO A 1 94 ? -8.951 14.414 5.101 1.00 88.62 94 PRO A C 1
ATOM 723 O O . PRO A 1 94 ? -9.320 14.810 6.201 1.00 88.62 94 PRO A O 1
ATOM 726 N N . ASP A 1 95 ? -9.435 13.303 4.535 1.00 93.75 95 ASP A N 1
ATOM 727 C CA . ASP A 1 95 ? -10.506 12.484 5.112 1.00 93.75 95 ASP A CA 1
ATOM 728 C C . ASP A 1 95 ? -10.133 10.993 5.058 1.00 93.75 95 ASP A C 1
ATOM 730 O O . ASP A 1 95 ? -10.415 10.280 4.091 1.00 93.75 95 ASP A O 1
ATOM 734 N N . ILE A 1 96 ? -9.437 10.537 6.104 1.00 95.25 96 ILE A N 1
ATOM 735 C CA . ILE A 1 96 ? -9.044 9.130 6.273 1.00 95.25 96 ILE A CA 1
ATOM 736 C C . ILE A 1 96 ? -10.280 8.212 6.365 1.00 95.25 96 ILE A C 1
ATOM 738 O O . ILE A 1 96 ? -10.305 7.203 5.656 1.00 95.25 96 ILE A O 1
ATOM 742 N N . PRO A 1 97 ? -11.324 8.525 7.166 1.00 96.50 97 PRO A N 1
ATOM 743 C CA . PRO A 1 97 ? -12.533 7.705 7.204 1.00 96.50 97 PRO A CA 1
ATOM 744 C C . PRO A 1 97 ? -13.220 7.530 5.845 1.00 96.50 97 PRO A C 1
ATOM 746 O O . PRO A 1 97 ? -13.660 6.427 5.524 1.00 96.50 97 PRO A O 1
ATOM 749 N N . ALA A 1 98 ? -13.324 8.582 5.027 1.00 97.38 98 ALA A N 1
ATOM 750 C CA . ALA A 1 98 ? -13.903 8.470 3.688 1.00 97.38 98 ALA A CA 1
ATOM 751 C C . ALA A 1 98 ? -13.074 7.564 2.771 1.00 97.38 98 ALA A C 1
ATOM 753 O O . ALA A 1 98 ? -13.647 6.737 2.063 1.00 97.38 98 ALA A O 1
ATOM 754 N N . PHE A 1 99 ? -11.743 7.668 2.817 1.00 96.75 99 PHE A N 1
ATOM 755 C CA . PHE A 1 99 ? -10.871 6.778 2.054 1.00 96.75 99 PHE A CA 1
ATOM 756 C C . PHE A 1 99 ? -11.042 5.313 2.470 1.00 96.75 99 PHE A C 1
ATOM 758 O O . PHE A 1 99 ? -11.229 4.455 1.613 1.00 96.75 99 PHE A O 1
ATOM 765 N N . ILE A 1 100 ? -11.046 5.023 3.773 1.00 97.81 100 ILE A N 1
ATOM 766 C CA . ILE A 1 100 ? -11.214 3.653 4.275 1.00 97.81 100 ILE A CA 1
ATOM 767 C C . ILE A 1 100 ? -12.577 3.083 3.870 1.00 97.81 100 ILE A C 1
ATOM 769 O O . ILE A 1 100 ? -12.631 1.947 3.414 1.00 97.81 100 ILE A O 1
ATOM 773 N N . ARG A 1 101 ? -13.662 3.868 3.954 1.00 98.38 101 ARG A N 1
ATOM 774 C CA . ARG A 1 101 ? -14.984 3.444 3.452 1.00 98.38 101 ARG A CA 1
ATOM 775 C C . ARG A 1 101 ? -14.968 3.145 1.955 1.00 98.38 101 ARG A C 1
ATOM 777 O O . ARG A 1 101 ? -15.639 2.224 1.512 1.00 98.38 101 ARG A O 1
ATOM 784 N N . HIS A 1 102 ? -14.200 3.903 1.176 1.00 98.12 102 HIS A N 1
ATOM 785 C CA . HIS A 1 102 ? -14.069 3.664 -0.259 1.00 98.12 102 HIS A CA 1
ATOM 786 C C . HIS A 1 102 ? -13.369 2.333 -0.571 1.00 98.12 102 HIS A C 1
ATOM 788 O O . HIS A 1 102 ? -13.786 1.629 -1.487 1.00 98.12 102 HIS A O 1
ATOM 794 N N . ILE A 1 103 ? -12.341 1.966 0.200 1.00 97.56 103 ILE A N 1
ATOM 795 C CA . ILE A 1 103 ? -11.598 0.706 0.019 1.00 97.56 103 ILE A CA 1
ATOM 796 C C . ILE A 1 103 ? -12.113 -0.448 0.892 1.00 97.56 103 ILE A C 1
ATOM 798 O O . ILE A 1 103 ? -11.511 -1.520 0.891 1.00 97.56 103 ILE A O 1
ATOM 802 N N . GLN A 1 104 ? -13.212 -0.248 1.624 1.00 98.19 104 GLN A N 1
ATOM 803 C CA . GLN A 1 104 ? -13.772 -1.211 2.575 1.00 98.19 104 GLN A CA 1
ATOM 804 C C . GLN A 1 104 ? -13.908 -2.637 2.011 1.00 98.19 104 GLN A C 1
ATOM 806 O O . GLN A 1 104 ? -13.444 -3.547 2.695 1.00 98.19 104 GLN A O 1
ATOM 811 N N . PRO A 1 105 ? -14.418 -2.862 0.779 1.00 98.50 105 PRO A N 1
ATOM 812 C CA . PRO A 1 105 ? -14.560 -4.220 0.247 1.00 98.50 105 PRO A CA 1
ATOM 813 C C . PRO A 1 105 ? -13.239 -4.999 0.202 1.00 98.50 105 PRO A C 1
ATOM 815 O O . PRO A 1 105 ? -13.196 -6.177 0.536 1.00 98.50 105 PRO A O 1
ATOM 818 N N . VAL A 1 106 ? -12.135 -4.324 -0.139 1.00 98.12 106 VAL A N 1
ATOM 819 C CA . VAL A 1 106 ? -10.795 -4.932 -0.187 1.00 98.12 106 VAL A CA 1
ATOM 820 C C . VAL A 1 106 ? -10.282 -5.244 1.221 1.00 98.12 106 VAL A C 1
ATOM 822 O O . VAL A 1 106 ? -9.561 -6.218 1.428 1.00 98.12 106 VAL A O 1
ATOM 825 N N . LEU A 1 107 ? -10.627 -4.411 2.204 1.00 98.50 107 LEU A N 1
ATOM 826 C CA . LEU A 1 107 ? -10.241 -4.628 3.596 1.00 98.50 107 LEU A CA 1
ATOM 827 C C . LEU A 1 107 ? -10.973 -5.828 4.206 1.00 98.50 107 LEU A C 1
ATOM 829 O O . LEU A 1 107 ? -10.357 -6.611 4.924 1.00 98.50 107 LEU A O 1
ATOM 833 N N . GLU A 1 108 ? -12.260 -5.981 3.899 1.00 98.56 108 GLU A N 1
ATOM 834 C CA . GLU A 1 108 ? -13.080 -7.115 4.337 1.00 98.56 108 GLU A CA 1
ATOM 835 C C . GLU A 1 108 ? -12.649 -8.422 3.662 1.00 98.56 108 GLU A C 1
ATOM 837 O O . GLU A 1 108 ? -12.539 -9.436 4.345 1.00 98.56 108 GLU A O 1
ATOM 842 N N . GLU A 1 109 ? -12.318 -8.394 2.365 1.00 98.50 109 GLU A N 1
ATOM 843 C CA . GLU A 1 109 ? -11.746 -9.540 1.641 1.00 98.50 109 GLU A CA 1
ATOM 844 C C . GLU A 1 109 ? -10.442 -10.020 2.296 1.00 98.50 109 GLU A C 1
ATOM 846 O O . GLU A 1 109 ? -10.314 -11.184 2.673 1.00 98.50 109 GLU A O 1
ATOM 851 N N . ARG A 1 110 ? -9.500 -9.100 2.547 1.00 98.25 110 ARG A N 1
ATOM 852 C CA . ARG A 1 110 ? -8.241 -9.427 3.241 1.00 98.25 110 ARG A CA 1
ATOM 853 C C . ARG A 1 110 ? -8.474 -9.995 4.634 1.00 98.25 110 ARG A C 1
ATOM 855 O O . ARG A 1 110 ? -7.737 -10.879 5.067 1.00 98.25 110 ARG A O 1
ATOM 862 N N . LEU A 1 111 ? -9.457 -9.460 5.358 1.00 98.25 111 LEU A N 1
ATOM 863 C CA . LEU A 1 111 ? -9.777 -9.939 6.695 1.00 98.25 111 LEU A CA 1
ATOM 864 C C . LEU A 1 111 ? -10.359 -11.355 6.636 1.00 98.25 111 LEU A C 1
ATOM 866 O O . LEU A 1 111 ? -9.907 -12.204 7.404 1.00 98.25 111 LEU A O 1
ATOM 870 N N . ALA A 1 112 ? -11.274 -11.626 5.703 1.00 98.31 112 ALA A N 1
ATOM 871 C CA . ALA A 1 112 ? -11.864 -12.944 5.470 1.00 98.31 112 ALA A CA 1
ATOM 872 C C . ALA A 1 112 ? -10.819 -14.023 5.124 1.00 98.31 112 ALA A C 1
ATOM 874 O O . ALA A 1 112 ? -10.937 -15.153 5.595 1.00 98.31 112 ALA A O 1
ATOM 875 N N . ASP A 1 113 ? -9.757 -13.661 4.400 1.00 98.25 113 ASP A N 1
ATOM 876 C CA . ASP A 1 113 ? -8.657 -14.564 4.026 1.00 98.25 113 ASP A CA 1
ATOM 877 C C . ASP A 1 113 ? -7.569 -14.712 5.112 1.00 98.25 113 ASP A C 1
ATOM 879 O O . ASP A 1 113 ? -6.503 -15.291 4.886 1.00 98.25 113 ASP A O 1
ATOM 883 N N . SER A 1 114 ? -7.811 -14.189 6.317 1.00 97.94 114 SER A N 1
ATOM 884 C CA . SER A 1 114 ? -6.839 -14.170 7.413 1.00 97.94 114 SER A CA 1
ATOM 885 C C . SER A 1 114 ? -7.233 -15.066 8.590 1.00 97.94 114 SER A C 1
ATOM 887 O O . SER A 1 114 ? -8.358 -15.547 8.721 1.00 97.94 114 SER A O 1
ATOM 889 N N . ASN A 1 115 ? -6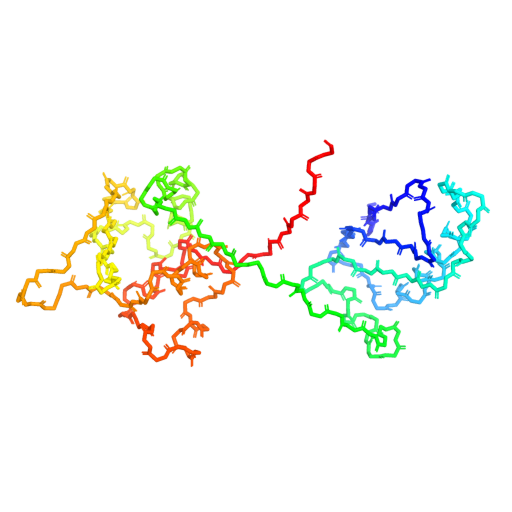.316 -15.211 9.549 1.00 97.00 115 ASN A N 1
ATOM 890 C CA . ASN A 1 115 ? -6.599 -15.842 10.840 1.00 97.00 115 ASN A CA 1
ATOM 891 C C . ASN A 1 115 ? -7.535 -15.015 11.752 1.00 97.00 115 ASN A C 1
ATOM 893 O O . ASN A 1 115 ? -7.818 -15.441 12.871 1.00 97.00 115 ASN A O 1
ATOM 897 N N . MET A 1 116 ? -8.010 -13.850 11.295 1.00 97.88 116 MET A N 1
ATOM 898 C CA . MET A 1 116 ? -8.948 -12.965 11.991 1.00 97.88 116 MET A CA 1
ATOM 899 C C . MET A 1 116 ? -10.268 -12.772 11.215 1.00 97.88 116 MET A C 1
ATOM 901 O O . MET A 1 116 ? -10.977 -11.800 11.456 1.00 97.88 116 MET A O 1
ATOM 905 N N . ALA A 1 117 ? -10.632 -13.701 10.323 1.00 97.69 117 ALA A N 1
ATOM 906 C CA . ALA A 1 117 ? -11.827 -13.620 9.471 1.00 97.69 117 ALA A CA 1
ATOM 907 C C . ALA A 1 117 ? -13.147 -13.333 10.204 1.00 97.69 117 ALA A C 1
ATOM 909 O O . ALA A 1 117 ? -14.008 -12.651 9.669 1.00 97.69 117 ALA A O 1
ATOM 910 N N . GLY A 1 118 ? -13.306 -13.823 11.435 1.00 96.81 118 GLY A N 1
ATOM 911 C CA . GLY A 1 118 ? -14.491 -13.580 12.266 1.00 96.81 118 GLY A CA 1
ATOM 912 C C . GLY A 1 118 ? -14.323 -12.447 13.279 1.00 96.81 118 GLY A C 1
ATOM 913 O O . GLY A 1 118 ? -15.009 -12.458 14.298 1.00 96.81 118 GLY A O 1
ATOM 914 N N . PHE A 1 119 ? -13.367 -11.531 13.082 1.00 98.25 119 PHE A N 1
ATOM 915 C CA . PHE A 1 119 ? -13.043 -10.516 14.083 1.00 98.25 119 PHE A CA 1
ATOM 916 C C . PHE A 1 119 ? -14.262 -9.661 14.447 1.00 98.25 119 PHE A C 1
ATOM 918 O O . PHE A 1 119 ? -14.948 -9.114 13.583 1.00 98.25 119 PHE A O 1
ATOM 925 N N . GLN A 1 120 ? -14.489 -9.525 15.751 1.00 98.19 120 GLN A N 1
ATOM 926 C CA . GLN A 1 120 ? -15.520 -8.682 16.333 1.00 98.19 120 GLN A CA 1
ATOM 927 C C . GLN A 1 120 ? -14.871 -7.752 17.354 1.00 98.19 120 GLN A C 1
ATOM 929 O O . GLN A 1 120 ? -14.124 -8.193 18.231 1.00 98.19 120 GLN A O 1
ATOM 934 N N . GLY A 1 121 ? -15.150 -6.458 17.237 1.00 97.12 121 GLY A N 1
ATOM 935 C CA . GLY A 1 121 ? -14.583 -5.447 18.118 1.00 97.12 121 GLY A CA 1
ATOM 936 C C . GLY A 1 121 ? -14.205 -4.179 17.376 1.00 97.12 121 GLY A C 1
ATOM 937 O O . GLY A 1 121 ? -14.799 -3.822 16.365 1.00 97.12 121 GLY A O 1
ATOM 938 N N . GLU A 1 122 ? -13.215 -3.470 17.905 1.00 97.31 122 GLU A N 1
ATOM 939 C CA . GLU A 1 122 ? -12.814 -2.165 17.389 1.00 97.31 122 GLU A CA 1
ATOM 940 C C . GLU A 1 122 ? -11.305 -2.085 17.182 1.00 97.31 122 GLU A C 1
ATOM 942 O O . GLU A 1 122 ? -10.536 -2.748 17.887 1.00 97.31 122 GLU A O 1
ATOM 947 N N . LEU A 1 123 ? -10.907 -1.225 16.248 1.00 97.69 123 LEU A N 1
ATOM 948 C CA . LEU A 1 123 ? -9.557 -0.702 16.096 1.00 97.69 123 LEU A CA 1
ATOM 949 C C . LEU A 1 123 ? -9.607 0.815 16.299 1.00 97.69 123 LEU A C 1
ATOM 951 O O . LEU A 1 123 ? -10.266 1.517 15.528 1.00 97.69 123 LEU A O 1
ATOM 955 N N . LYS A 1 124 ? -8.914 1.317 17.324 1.00 97.44 124 LYS A N 1
ATOM 956 C CA . LYS A 1 124 ? -8.835 2.751 17.640 1.00 97.44 124 LYS A CA 1
ATOM 957 C C . LYS A 1 124 ? -7.403 3.265 17.533 1.00 97.44 124 LYS A C 1
ATOM 959 O O . LYS A 1 124 ? -6.546 2.847 18.300 1.00 97.44 124 LYS A O 1
ATOM 964 N N . MET A 1 125 ? -7.152 4.193 16.615 1.00 96.25 125 MET A N 1
ATOM 965 C CA . MET A 1 125 ? -5.858 4.865 16.467 1.00 96.25 125 MET A CA 1
ATOM 966 C C . MET A 1 125 ? -5.955 6.303 16.971 1.00 96.25 125 MET A C 1
ATOM 968 O O . MET A 1 125 ? -6.815 7.058 16.516 1.00 96.25 125 MET A O 1
ATOM 972 N N . ASP A 1 126 ? -5.068 6.686 17.885 1.00 95.25 126 ASP A N 1
ATOM 973 C CA . ASP A 1 126 ? -4.920 8.061 18.356 1.00 95.25 126 ASP A CA 1
ATOM 974 C C . ASP A 1 126 ? -3.928 8.833 17.473 1.00 95.25 126 ASP A C 1
ATOM 976 O O . ASP A 1 126 ? -2.777 8.431 17.303 1.00 95.25 126 ASP A O 1
ATOM 980 N N . PHE A 1 127 ? -4.375 9.958 16.915 1.00 93.94 127 PHE A N 1
ATOM 981 C CA . PHE A 1 127 ? -3.550 10.876 16.127 1.00 93.94 127 PHE A CA 1
ATOM 982 C C . PHE A 1 127 ? -3.124 12.132 16.902 1.00 93.94 127 PHE A C 1
ATOM 984 O O . PHE A 1 127 ? -2.724 13.132 16.294 1.00 93.94 127 PHE A O 1
ATOM 991 N N . TYR A 1 128 ? -3.254 12.117 18.232 1.00 90.56 128 TYR A N 1
ATOM 992 C CA . TYR A 1 128 ? -2.996 13.182 19.215 1.00 90.56 128 TYR A CA 1
ATOM 993 C C . TYR A 1 128 ? -3.906 14.413 19.106 1.00 90.56 128 TYR A C 1
ATOM 995 O O . TYR A 1 128 ? -4.232 15.058 20.101 1.00 90.56 128 TYR A O 1
ATOM 1003 N N . ARG A 1 129 ? -4.330 14.770 17.889 1.00 87.25 129 ARG A N 1
ATOM 1004 C CA . ARG A 1 129 ? -5.272 15.865 17.588 1.00 87.25 129 ARG A CA 1
ATOM 1005 C C . ARG A 1 129 ? -6.589 15.369 16.990 1.00 87.25 129 ARG A C 1
ATOM 1007 O O . ARG A 1 129 ? -7.403 16.166 16.535 1.00 87.25 129 ARG A O 1
ATOM 1014 N N . GLY A 1 130 ? -6.786 14.060 16.993 1.00 90.62 130 GLY A N 1
ATOM 1015 C CA . GLY A 1 130 ? -7.894 13.342 16.383 1.00 90.62 130 GLY A CA 1
ATOM 1016 C C . GLY A 1 130 ? -7.565 11.859 16.416 1.00 90.62 130 GLY A C 1
ATOM 1017 O O . GLY A 1 130 ? -6.742 11.431 17.218 1.00 90.62 130 GLY A O 1
ATOM 1018 N N . GLY A 1 131 ? -8.160 11.085 15.527 1.00 93.81 131 GLY A N 1
ATOM 1019 C CA . GLY A 1 131 ? -8.023 9.643 15.564 1.00 93.81 131 GLY A CA 1
ATOM 1020 C C . GLY A 1 131 ? -8.969 8.973 14.591 1.00 93.81 131 GLY A C 1
ATOM 1021 O O . GLY A 1 131 ? -9.767 9.623 13.910 1.00 93.81 131 GLY A O 1
ATOM 1022 N N . LEU A 1 132 ? -8.873 7.657 14.548 1.00 96.19 132 LEU A N 1
ATOM 1023 C CA . LEU A 1 132 ? -9.681 6.791 13.708 1.00 96.19 132 LEU A CA 1
ATOM 1024 C C . LEU A 1 132 ? -10.278 5.695 14.582 1.00 96.19 132 LEU A C 1
ATOM 1026 O O . LEU A 1 132 ? -9.540 5.030 15.306 1.00 96.19 132 LEU A O 1
ATOM 1030 N N . ARG A 1 133 ? -11.590 5.480 14.479 1.00 97.38 133 ARG A N 1
ATOM 1031 C CA . ARG A 1 133 ? -12.252 4.279 14.993 1.00 97.38 133 ARG A CA 1
ATOM 1032 C C . ARG A 1 133 ? -12.798 3.483 13.819 1.00 97.38 133 ARG A C 1
ATOM 1034 O O . ARG A 1 133 ? -13.516 4.021 12.979 1.00 97.38 133 ARG A O 1
ATOM 1041 N N . MET A 1 134 ? -12.473 2.197 13.799 1.00 98.38 134 MET A N 1
ATOM 1042 C CA . MET A 1 134 ? -13.102 1.202 12.939 1.00 98.38 134 MET A CA 1
ATOM 1043 C C . MET A 1 134 ? -13.802 0.175 13.824 1.00 98.38 134 MET A C 1
ATOM 1045 O O . MET A 1 134 ? -13.191 -0.321 14.772 1.00 98.38 134 MET A O 1
ATOM 1049 N N . ALA A 1 135 ? -15.063 -0.131 13.532 1.00 98.38 135 ALA A N 1
ATOM 1050 C CA . ALA A 1 135 ? -15.823 -1.176 14.210 1.00 98.38 135 ALA A CA 1
ATOM 1051 C C . ALA A 1 135 ? -16.046 -2.358 13.270 1.00 98.38 135 ALA A C 1
ATOM 1053 O O . ALA A 1 135 ? -16.281 -2.168 12.075 1.00 98.38 135 ALA A O 1
ATOM 1054 N N . PHE A 1 136 ? -15.978 -3.560 13.833 1.00 98.62 136 PHE A N 1
ATOM 1055 C CA . PHE A 1 136 ? -16.074 -4.816 13.113 1.00 98.62 136 PHE A CA 1
ATOM 1056 C C . PHE A 1 136 ? -17.107 -5.730 13.762 1.00 98.62 136 PHE A C 1
ATOM 1058 O O . PHE A 1 136 ? -17.135 -5.865 14.990 1.00 98.62 136 PHE A O 1
ATOM 1065 N N . ASP A 1 137 ? -17.912 -6.384 12.932 1.00 98.44 137 ASP A N 1
ATOM 1066 C CA . ASP A 1 137 ? -18.833 -7.440 13.338 1.00 98.44 137 ASP A CA 1
ATOM 1067 C C . ASP A 1 137 ? -18.686 -8.637 12.398 1.00 98.44 137 ASP A C 1
ATOM 1069 O O . ASP A 1 137 ? -18.860 -8.500 11.189 1.00 98.44 137 ASP A O 1
ATOM 1073 N N . ALA A 1 138 ? -18.293 -9.790 12.947 1.00 97.44 138 ALA A N 1
ATOM 1074 C CA . ALA A 1 138 ? -18.005 -11.012 12.192 1.00 97.44 138 ALA A CA 1
ATOM 1075 C C . ALA A 1 138 ? -17.132 -10.785 10.932 1.00 97.44 138 ALA A C 1
ATOM 1077 O O . ALA A 1 138 ? -17.417 -11.317 9.861 1.00 97.44 138 ALA A O 1
ATOM 1078 N N . GLY A 1 139 ? -16.079 -9.967 11.052 1.00 96.75 139 GLY A N 1
ATOM 1079 C CA . GLY A 1 139 ? -15.162 -9.644 9.952 1.00 96.75 139 GLY A CA 1
ATOM 1080 C C . GLY A 1 139 ? -15.641 -8.563 8.980 1.00 96.75 139 GLY A C 1
ATOM 1081 O O . GLY A 1 139 ? -14.907 -8.218 8.059 1.00 96.75 139 GLY A O 1
ATOM 1082 N N . GLN A 1 140 ? -16.837 -8.006 9.169 1.00 98.12 140 GLN A N 1
ATOM 1083 C CA . GLN A 1 140 ? -17.368 -6.912 8.352 1.00 98.12 140 GLN A CA 1
ATOM 1084 C C . GLN A 1 140 ? -17.140 -5.570 9.040 1.00 98.12 140 GLN A C 1
ATOM 1086 O O . GLN A 1 140 ? -17.318 -5.454 10.252 1.00 98.12 140 GLN A O 1
ATOM 1091 N N . ILE A 1 141 ? -16.780 -4.541 8.278 1.00 98.56 141 ILE A N 1
ATOM 1092 C CA . ILE A 1 141 ? -16.602 -3.183 8.785 1.00 98.56 141 ILE A CA 1
ATOM 1093 C C . ILE A 1 141 ? -17.981 -2.526 8.899 1.00 98.56 141 ILE A C 1
ATOM 1095 O O . ILE A 1 141 ? -18.640 -2.211 7.910 1.00 98.56 141 ILE A O 1
ATOM 1099 N N . THR A 1 142 ? -18.417 -2.276 10.129 1.00 98.44 142 THR A N 1
ATOM 1100 C CA . THR A 1 142 ? -19.739 -1.695 10.415 1.00 98.44 142 THR A CA 1
ATOM 1101 C C . THR A 1 142 ? -19.691 -0.192 10.659 1.00 98.44 142 THR A C 1
ATOM 1103 O O . THR A 1 142 ? -20.697 0.496 10.486 1.00 98.44 142 THR A O 1
ATOM 1106 N N . ALA A 1 143 ? -18.527 0.346 11.032 1.00 98.25 143 ALA A N 1
ATOM 1107 C CA . ALA A 1 143 ? -18.322 1.781 11.180 1.00 98.25 143 ALA A CA 1
ATOM 1108 C C . ALA A 1 143 ? -16.873 2.173 10.896 1.00 98.25 143 ALA A C 1
ATOM 1110 O O . ALA A 1 143 ? -15.939 1.466 11.272 1.00 98.25 143 ALA A O 1
ATOM 1111 N N . VAL A 1 144 ? -16.702 3.346 10.288 1.00 98.38 144 VAL A N 1
ATOM 1112 C CA . VAL A 1 144 ? -15.411 4.014 10.105 1.00 98.38 144 VAL A CA 1
ATOM 1113 C C . VAL A 1 144 ? -15.627 5.498 10.341 1.00 98.38 144 VAL A C 1
ATOM 1115 O O . VAL A 1 144 ? -16.324 6.160 9.570 1.00 98.38 144 VAL A O 1
ATOM 1118 N N . GLU A 1 145 ? -15.034 6.030 11.401 1.00 96.94 145 GLU A N 1
ATOM 1119 C CA . GLU A 1 145 ? -15.293 7.402 11.821 1.00 96.94 145 GLU A CA 1
ATOM 1120 C C . GLU A 1 145 ? -14.053 8.092 12.380 1.00 96.94 145 GLU A C 1
ATOM 1122 O O . GLU A 1 145 ? -13.106 7.461 12.865 1.00 96.94 145 GLU A O 1
ATOM 1127 N N . ALA A 1 146 ? -14.079 9.423 12.311 1.00 95.06 146 ALA A N 1
ATOM 1128 C CA . ALA A 1 146 ? -13.150 10.237 13.067 1.00 95.06 146 ALA A CA 1
ATOM 1129 C C . ALA A 1 146 ? -13.397 9.992 14.558 1.00 95.06 146 ALA A C 1
ATOM 1131 O O . ALA A 1 146 ? -14.530 10.023 15.034 1.00 95.06 146 ALA A O 1
ATOM 1132 N N . TRP A 1 147 ? -12.322 9.762 15.292 1.00 93.31 147 TRP A N 1
ATOM 1133 C CA . TRP A 1 147 ? -12.372 9.471 16.714 1.00 93.31 147 TRP A CA 1
ATOM 1134 C C . TRP A 1 147 ? -11.475 10.436 17.477 1.00 93.31 147 TRP A C 1
ATOM 1136 O O . TRP A 1 147 ? -10.567 11.044 16.915 1.00 93.31 147 TRP A O 1
ATOM 1146 N N . LYS A 1 148 ? -11.732 10.600 18.769 1.00 87.38 148 LYS A N 1
ATOM 1147 C CA . LYS A 1 148 ? -10.851 11.346 19.659 1.00 87.38 148 LYS A CA 1
ATOM 1148 C C . LYS A 1 148 ? -10.706 10.561 20.956 1.00 87.38 148 LYS A C 1
ATOM 1150 O O . LYS A 1 148 ? -11.734 10.125 21.486 1.00 87.38 148 LYS A O 1
ATOM 1155 N N . PRO A 1 149 ? -9.482 10.396 21.481 1.00 80.75 149 PRO A N 1
ATOM 1156 C CA . PRO A 1 149 ? -9.302 9.772 22.779 1.00 80.75 149 PRO A CA 1
ATOM 1157 C C . PRO A 1 149 ? -10.089 10.540 23.854 1.00 80.75 149 PRO A C 1
ATOM 1159 O O . PRO A 1 149 ? -10.103 11.779 23.844 1.00 80.75 149 PRO A O 1
ATOM 1162 N N . PRO A 1 150 ? -10.781 9.835 24.766 1.00 79.94 150 PRO A N 1
ATOM 1163 C CA . PRO A 1 150 ? -11.412 10.470 25.913 1.00 79.94 150 PRO A CA 1
ATOM 1164 C C . PRO A 1 150 ? -10.353 11.090 26.833 1.00 79.94 150 PRO A C 1
ATOM 1166 O O . PRO A 1 150 ? -9.205 10.660 26.859 1.00 79.94 150 PRO A O 1
ATOM 1169 N N . THR A 1 151 ? -10.748 12.088 27.626 1.00 76.38 151 THR A N 1
ATOM 1170 C CA . THR A 1 151 ? -9.839 12.799 28.547 1.00 76.38 151 THR A CA 1
ATOM 1171 C C . THR A 1 151 ? -9.221 11.882 29.611 1.00 76.38 151 THR A C 1
ATOM 1173 O O . THR A 1 151 ? -8.144 12.176 30.119 1.00 76.38 151 THR A O 1
ATOM 1176 N N . TYR A 1 152 ? -9.896 10.780 29.952 1.00 72.12 152 TYR A N 1
ATOM 1177 C CA . TYR A 1 152 ? -9.442 9.791 30.928 1.00 72.12 152 TYR A CA 1
ATOM 1178 C C . TYR A 1 152 ? -9.663 8.366 30.402 1.00 72.12 152 TYR A C 1
ATOM 1180 O O . TYR A 1 152 ? -10.717 8.073 29.833 1.00 72.12 152 TYR A O 1
ATOM 1188 N N . GLY A 1 153 ? -8.687 7.489 30.663 1.00 64.44 153 GLY A N 1
ATOM 1189 C CA . GLY A 1 153 ? -8.678 6.077 30.263 1.00 64.44 153 GLY A CA 1
ATOM 1190 C C . GLY A 1 153 ? -7.806 5.799 29.034 1.00 64.44 153 GLY A C 1
ATOM 1191 O O . GLY A 1 153 ? -7.728 6.622 28.126 1.00 64.44 153 GLY A O 1
ATOM 1192 N N . ASP A 1 154 ? -7.155 4.633 29.016 1.00 64.19 154 ASP A N 1
ATOM 1193 C CA . ASP A 1 154 ? -6.378 4.148 27.871 1.00 64.19 154 ASP A CA 1
ATOM 1194 C C . ASP A 1 154 ? -7.286 3.301 26.970 1.00 64.19 154 ASP A C 1
ATOM 1196 O O . ASP A 1 154 ? -7.578 2.143 27.262 1.00 64.19 154 ASP A O 1
ATOM 1200 N N . ASN A 1 155 ? -7.828 3.935 25.930 1.00 82.44 155 ASN A N 1
ATOM 1201 C CA . ASN A 1 155 ? -8.837 3.339 25.049 1.00 82.44 155 ASN A CA 1
ATOM 1202 C C . ASN A 1 155 ? -8.383 3.254 23.584 1.00 82.44 155 ASN A C 1
ATOM 1204 O O . ASN A 1 155 ? -9.200 2.889 22.731 1.00 82.44 155 ASN A O 1
ATOM 1208 N N . SER A 1 156 ? -7.138 3.627 23.268 1.00 93.25 156 SER A N 1
ATOM 1209 C CA . SER A 1 156 ? -6.584 3.454 21.925 1.00 93.25 156 SER A CA 1
ATOM 1210 C C . SER A 1 156 ? -5.841 2.126 21.822 1.00 93.25 156 SER A C 1
ATOM 1212 O O . SER A 1 156 ? -5.282 1.599 22.777 1.00 93.25 156 SER A O 1
ATOM 1214 N N . ASP A 1 157 ? -5.854 1.557 20.626 1.00 96.19 157 ASP A N 1
ATOM 1215 C CA . ASP A 1 157 ? -5.066 0.377 20.303 1.00 96.19 157 ASP A CA 1
ATOM 1216 C C . ASP A 1 157 ? -3.682 0.726 19.752 1.00 96.19 157 ASP A C 1
ATOM 1218 O O . ASP A 1 157 ? -2.843 -0.157 19.566 1.00 96.19 157 ASP A O 1
ATOM 1222 N N . GLY A 1 158 ? -3.450 2.007 19.485 1.00 95.56 158 GLY A N 1
ATOM 1223 C CA . GLY A 1 158 ? -2.194 2.549 19.010 1.00 95.56 158 GLY A CA 1
ATOM 1224 C C . GLY A 1 158 ? -2.230 4.064 18.900 1.00 95.56 158 GLY A C 1
ATOM 1225 O O . GLY A 1 158 ? -3.297 4.685 18.923 1.00 95.56 158 GLY A O 1
ATOM 1226 N N . GLY A 1 159 ? -1.051 4.650 18.737 1.00 95.19 159 GLY A N 1
ATOM 1227 C CA . GLY A 1 159 ? -0.853 6.082 18.568 1.00 95.19 159 GLY A CA 1
ATOM 1228 C C . GLY A 1 159 ? 0.140 6.373 17.451 1.00 95.19 159 GLY A C 1
ATOM 1229 O O . GLY A 1 159 ? 1.099 5.628 17.252 1.00 95.19 159 GLY A O 1
ATOM 1230 N N . SER A 1 160 ? -0.119 7.429 16.683 1.00 95.19 160 SER A N 1
ATOM 1231 C CA . SER A 1 160 ? 0.788 7.890 15.634 1.00 95.19 160 SER A CA 1
ATOM 1232 C C . SER A 1 160 ? 0.476 9.320 15.198 1.00 95.19 160 SER A C 1
ATOM 1234 O O . SER A 1 160 ? -0.695 9.663 15.061 1.00 95.19 160 SER A O 1
ATOM 1236 N N . PRO A 1 161 ? 1.467 10.158 14.847 1.00 93.88 161 PRO A N 1
ATOM 1237 C CA . PRO A 1 161 ? 1.195 11.352 14.059 1.00 93.88 161 PRO A CA 1
ATOM 1238 C C . PRO A 1 161 ? 0.411 10.984 12.782 1.00 93.88 161 PRO A C 1
ATOM 1240 O O . PRO A 1 161 ? 0.782 10.034 12.087 1.00 93.88 161 PRO A O 1
ATOM 1243 N N . PRO A 1 162 ? -0.628 11.747 12.395 1.00 91.00 162 PRO A N 1
ATOM 1244 C CA . PRO A 1 162 ? -1.550 11.341 11.327 1.00 91.00 162 PRO A CA 1
ATOM 1245 C C . PRO A 1 162 ? -0.850 11.118 9.980 1.00 91.00 162 PRO A C 1
ATOM 1247 O O . PRO A 1 162 ? -1.234 10.242 9.213 1.00 91.00 162 PRO A O 1
ATOM 1250 N N . LEU A 1 163 ? 0.213 11.878 9.702 1.00 91.44 163 LEU A N 1
ATOM 1251 C CA . LEU A 1 163 ? 1.008 11.739 8.480 1.00 91.44 163 LEU A CA 1
ATOM 1252 C C . LEU A 1 163 ? 1.879 10.476 8.470 1.00 91.44 163 LEU A C 1
ATOM 1254 O O . LEU A 1 163 ? 2.136 9.939 7.397 1.00 91.44 163 LEU A O 1
ATOM 1258 N N . LEU A 1 164 ? 2.316 9.989 9.636 1.00 93.56 164 LEU A N 1
ATOM 1259 C CA . LEU A 1 164 ? 3.060 8.732 9.724 1.00 93.56 164 LEU A CA 1
ATOM 1260 C C . LEU A 1 164 ? 2.128 7.541 9.502 1.00 93.56 164 LEU A C 1
ATOM 1262 O O . LEU A 1 164 ? 2.491 6.618 8.775 1.00 93.56 164 LEU A O 1
ATOM 1266 N N . PHE A 1 165 ? 0.898 7.593 10.022 1.00 95.00 165 PHE A N 1
ATOM 1267 C CA . PHE A 1 165 ? -0.096 6.545 9.784 1.00 95.00 165 PHE A CA 1
ATOM 1268 C C . PHE A 1 165 ? -0.397 6.325 8.290 1.00 95.00 165 PHE A C 1
ATOM 1270 O O . PHE A 1 165 ? -0.657 5.193 7.882 1.00 95.00 165 PHE A O 1
ATOM 1277 N N . LEU A 1 166 ? -0.271 7.361 7.446 1.00 94.56 166 LEU A N 1
ATOM 1278 C CA . LEU A 1 166 ? -0.456 7.231 5.995 1.00 94.56 166 LEU A CA 1
ATOM 1279 C C . LEU A 1 166 ? 0.526 6.250 5.338 1.00 94.56 166 LEU A C 1
ATOM 1281 O O . LEU A 1 166 ? 0.178 5.648 4.326 1.00 94.56 166 LEU A O 1
ATOM 1285 N N . HIS A 1 167 ? 1.714 6.033 5.913 1.00 93.50 167 HIS A N 1
ATOM 1286 C CA . HIS A 1 167 ? 2.650 5.029 5.402 1.00 93.50 167 HIS A CA 1
ATOM 1287 C C . HIS A 1 167 ? 2.085 3.607 5.512 1.00 93.50 167 HIS A C 1
ATOM 1289 O O . HIS A 1 167 ? 2.288 2.810 4.597 1.00 93.50 167 HIS A O 1
ATOM 1295 N N . VAL A 1 168 ? 1.368 3.311 6.601 1.00 95.88 168 VAL A N 1
ATOM 1296 C CA . VAL A 1 168 ? 0.682 2.027 6.794 1.00 95.88 168 VAL A CA 1
ATOM 1297 C C . VAL A 1 168 ? -0.592 2.001 5.967 1.00 95.88 168 VAL A C 1
ATOM 1299 O O . VAL A 1 168 ? -0.761 1.100 5.160 1.00 95.88 168 VAL A O 1
ATOM 1302 N N . LEU A 1 169 ? -1.447 3.022 6.088 1.00 95.81 169 LEU A N 1
ATOM 1303 C CA . LEU A 1 169 ? -2.742 3.093 5.401 1.00 95.81 169 LEU A CA 1
ATOM 1304 C C . LEU A 1 169 ? -2.625 2.899 3.881 1.00 95.81 169 LEU A C 1
ATOM 1306 O O . LEU A 1 169 ? -3.439 2.209 3.274 1.00 95.81 169 LEU A O 1
ATOM 1310 N N . LEU A 1 170 ? -1.597 3.490 3.266 1.00 93.81 170 LEU A N 1
ATOM 1311 C CA . LEU A 1 170 ? -1.334 3.390 1.828 1.00 93.81 170 LEU A CA 1
ATOM 1312 C C . LEU A 1 170 ? -0.479 2.174 1.452 1.00 93.81 170 LEU A C 1
ATOM 1314 O O . LEU A 1 170 ? 0.014 2.105 0.328 1.00 93.81 170 LEU A O 1
ATOM 1318 N N . SER A 1 171 ? -0.287 1.225 2.376 1.00 93.38 171 SER A N 1
ATOM 1319 C CA . SER A 1 171 ? 0.464 -0.015 2.143 1.00 93.38 171 SER A CA 1
ATOM 1320 C C . SER A 1 171 ? 1.917 0.231 1.699 1.00 93.38 171 SER A C 1
ATOM 1322 O O . SER A 1 171 ? 2.524 -0.609 1.040 1.00 93.38 171 SER A O 1
ATOM 1324 N N . TYR A 1 172 ? 2.498 1.389 2.039 1.00 90.81 172 TYR A N 1
ATOM 1325 C CA . TYR A 1 172 ? 3.857 1.757 1.628 1.00 90.81 172 TYR A CA 1
ATOM 1326 C C . TYR A 1 172 ? 4.925 1.172 2.560 1.00 90.81 172 TYR A C 1
ATOM 1328 O O . TYR A 1 172 ? 5.998 0.769 2.107 1.00 90.81 172 TYR A O 1
ATOM 1336 N N . ARG A 1 173 ? 4.643 1.133 3.865 1.00 91.81 173 ARG A N 1
ATOM 1337 C CA . ARG A 1 173 ? 5.486 0.490 4.879 1.00 91.81 173 ARG A CA 1
ATOM 1338 C C . ARG A 1 173 ? 4.633 -0.368 5.791 1.00 91.81 173 ARG A C 1
ATOM 1340 O O . ARG A 1 173 ? 3.486 -0.036 6.079 1.00 91.81 173 ARG A O 1
ATOM 1347 N N . SER A 1 174 ? 5.220 -1.450 6.277 1.00 95.06 174 SER A N 1
ATOM 1348 C CA . SER A 1 174 ? 4.576 -2.299 7.272 1.00 95.06 174 SER A CA 1
ATOM 1349 C C . SER A 1 174 ? 4.454 -1.578 8.613 1.00 95.06 174 SER A C 1
ATOM 1351 O O . SER A 1 174 ? 5.273 -0.726 8.967 1.00 95.06 174 SER A O 1
ATOM 1353 N N . VAL A 1 175 ? 3.470 -1.993 9.410 1.00 97.00 175 VAL A N 1
ATOM 1354 C CA . VAL A 1 175 ? 3.331 -1.549 10.804 1.00 97.00 175 VAL A CA 1
ATOM 1355 C C . VAL A 1 175 ? 4.606 -1.806 11.624 1.00 97.00 175 VAL A C 1
ATOM 1357 O O . VAL A 1 175 ? 4.955 -1.000 12.478 1.00 97.00 175 VAL A O 1
ATOM 1360 N N . ASP A 1 176 ? 5.349 -2.880 11.331 1.00 96.19 176 ASP A N 1
ATOM 1361 C CA . ASP A 1 176 ? 6.576 -3.237 12.055 1.00 96.19 176 ASP A CA 1
ATOM 1362 C C . ASP A 1 176 ? 7.779 -2.379 11.677 1.00 96.19 176 ASP A C 1
ATOM 1364 O O . ASP A 1 176 ? 8.653 -2.143 12.508 1.00 96.19 176 ASP A O 1
ATOM 1368 N N . GLU A 1 177 ? 7.856 -1.926 10.427 1.00 95.25 177 GLU A N 1
ATOM 1369 C CA . GLU A 1 177 ? 8.856 -0.937 10.032 1.00 95.25 177 GLU A CA 1
ATOM 1370 C C . GLU A 1 177 ? 8.561 0.406 10.697 1.00 95.25 177 GLU A C 1
ATOM 1372 O O . GLU A 1 177 ? 9.479 1.042 11.204 1.00 95.25 177 GLU A O 1
ATOM 1377 N N . MET A 1 178 ? 7.292 0.826 10.728 1.00 96.31 178 MET A N 1
ATOM 1378 C CA . MET A 1 178 ? 6.904 2.109 11.320 1.00 96.31 178 MET A CA 1
ATOM 1379 C C . MET A 1 178 ? 7.195 2.167 12.820 1.00 96.31 178 MET A C 1
ATOM 1381 O O . MET A 1 178 ? 7.813 3.123 13.275 1.00 96.31 178 MET A O 1
ATOM 1385 N N . ASP A 1 179 ? 6.842 1.111 13.548 1.00 92.94 179 ASP A N 1
ATOM 1386 C CA . ASP A 1 179 ? 7.104 0.940 14.982 1.00 92.94 179 ASP A CA 1
ATOM 1387 C C . ASP A 1 179 ? 8.605 0.926 15.333 1.00 92.94 179 ASP A C 1
ATOM 1389 O O . ASP A 1 179 ? 9.005 1.367 16.405 1.00 92.94 179 ASP A O 1
ATOM 1393 N N . LYS A 1 180 ? 9.472 0.473 14.416 1.00 94.06 180 LYS A N 1
ATOM 1394 C CA . LYS A 1 180 ? 10.936 0.515 14.599 1.00 94.06 180 LYS A CA 1
ATOM 1395 C C . LYS A 1 180 ? 11.551 1.867 14.250 1.00 94.06 180 LYS A C 1
ATOM 1397 O O . LYS A 1 180 ? 12.557 2.250 14.842 1.00 94.06 180 LYS A O 1
ATOM 1402 N N . LEU A 1 181 ? 11.016 2.541 13.233 1.00 93.56 181 LEU A N 1
ATOM 1403 C CA . LEU A 1 181 ? 11.598 3.765 12.680 1.00 93.56 181 LEU A CA 1
ATOM 1404 C C . LEU A 1 181 ? 11.156 5.025 13.427 1.00 93.56 181 LEU A C 1
ATOM 1406 O O . LEU A 1 181 ? 11.895 6.008 13.433 1.00 93.56 181 LEU A O 1
ATOM 1410 N N . PHE A 1 182 ? 9.967 5.015 14.031 1.00 94.19 182 PHE A N 1
ATOM 1411 C CA . PHE A 1 182 ? 9.358 6.207 14.609 1.00 94.19 182 PHE A CA 1
ATOM 1412 C C . PHE A 1 182 ? 8.932 5.956 16.059 1.00 94.19 182 PHE A C 1
ATOM 1414 O O . PHE A 1 182 ? 7.957 5.244 16.275 1.00 94.19 182 PHE A O 1
ATOM 1421 N N . PRO A 1 183 ? 9.593 6.586 17.049 1.00 91.06 183 PRO A N 1
ATOM 1422 C CA . PRO A 1 183 ? 9.239 6.440 18.465 1.00 91.06 183 PRO A CA 1
ATOM 1423 C C . PRO A 1 183 ? 7.787 6.817 18.795 1.00 91.06 183 PRO A C 1
ATOM 1425 O O . PRO A 1 183 ? 7.187 6.240 19.695 1.00 91.06 183 PRO A O 1
ATOM 1428 N N . ASP A 1 184 ? 7.219 7.765 18.044 1.00 92.38 184 ASP A N 1
ATOM 1429 C CA . ASP A 1 184 ? 5.833 8.219 18.210 1.00 92.38 184 ASP A CA 1
ATOM 1430 C C . ASP A 1 184 ? 4.820 7.317 17.481 1.00 92.38 184 ASP A C 1
ATOM 1432 O O . ASP A 1 184 ? 3.630 7.614 17.465 1.00 92.38 184 ASP A O 1
ATOM 1436 N N . PHE A 1 185 ? 5.259 6.234 16.837 1.00 96.88 185 PHE A N 1
ATOM 1437 C CA . PHE A 1 185 ? 4.379 5.220 16.266 1.00 96.88 185 PHE A CA 1
ATOM 1438 C C . PHE A 1 185 ? 4.389 3.991 17.172 1.00 96.88 185 PHE A C 1
ATOM 1440 O O . PHE A 1 185 ? 5.422 3.354 17.339 1.00 96.88 185 PHE A O 1
ATOM 1447 N N . TRP A 1 186 ? 3.232 3.615 17.707 1.00 95.94 186 TRP A N 1
ATOM 1448 C CA . TRP A 1 186 ? 3.097 2.409 18.519 1.00 95.94 186 TRP A CA 1
ATOM 1449 C C . TRP A 1 186 ? 1.715 1.786 18.346 1.00 95.94 186 TRP A C 1
ATOM 1451 O O . TRP A 1 186 ? 0.727 2.475 18.090 1.00 95.94 186 TRP A O 1
ATOM 1461 N N . VAL A 1 187 ? 1.638 0.465 18.501 1.00 97.31 187 VAL A N 1
ATOM 1462 C CA . VAL A 1 187 ? 0.388 -0.307 18.466 1.00 97.31 187 VAL A CA 1
ATOM 1463 C C . VAL A 1 187 ? 0.467 -1.497 19.418 1.00 97.31 187 VAL A C 1
ATOM 1465 O O . 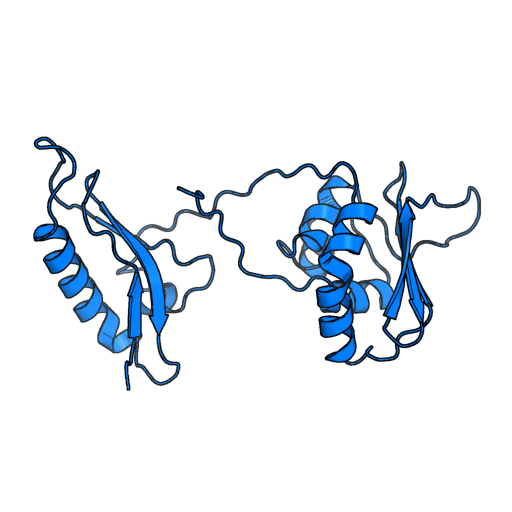VAL A 1 187 ? 1.522 -2.121 19.566 1.00 97.31 187 VAL A O 1
ATOM 1468 N N . ASN A 1 188 ? -0.662 -1.861 20.021 1.00 96.75 188 ASN A N 1
ATOM 1469 C CA . ASN A 1 188 ? -0.790 -3.098 20.783 1.00 96.75 188 ASN A CA 1
ATOM 1470 C C . ASN A 1 188 ? -0.809 -4.331 19.853 1.00 96.75 188 ASN A C 1
ATOM 1472 O O . ASN A 1 188 ? -0.903 -4.226 18.627 1.00 96.75 188 ASN A O 1
ATOM 1476 N N . ASN A 1 189 ? -0.727 -5.532 20.432 1.00 96.69 189 ASN A N 1
ATOM 1477 C CA . ASN A 1 189 ? -0.636 -6.775 19.656 1.00 96.69 189 ASN A CA 1
ATOM 1478 C C . ASN A 1 189 ? -1.848 -7.020 18.741 1.00 96.69 189 ASN A C 1
ATOM 1480 O O . ASN A 1 189 ? -1.674 -7.522 17.631 1.00 96.69 189 ASN A O 1
ATOM 1484 N N . LYS A 1 190 ? -3.058 -6.650 19.181 1.00 96.75 190 LYS A N 1
ATOM 1485 C CA . LYS A 1 190 ? -4.289 -6.789 18.390 1.00 96.75 190 LYS A CA 1
ATOM 1486 C C . LYS A 1 190 ? -4.258 -5.853 17.181 1.00 96.75 190 LYS A C 1
ATOM 1488 O O . LYS A 1 190 ? -4.423 -6.311 16.054 1.00 96.75 190 LYS A O 1
ATOM 1493 N N . ALA A 1 191 ? -4.004 -4.562 17.402 1.00 97.62 191 ALA A N 1
ATOM 1494 C CA . ALA A 1 191 ? -3.890 -3.580 16.325 1.00 97.62 191 ALA A CA 1
ATOM 1495 C C . ALA A 1 191 ? -2.778 -3.938 15.346 1.00 97.62 191 ALA A C 1
ATOM 1497 O O . ALA A 1 191 ? -2.972 -3.824 14.142 1.00 97.62 191 ALA A O 1
ATOM 1498 N N . ARG A 1 192 ? -1.640 -4.438 15.835 1.00 98.06 192 ARG A N 1
ATOM 1499 C CA . ARG A 1 192 ? -0.551 -4.896 14.971 1.00 98.06 192 ARG A CA 1
ATOM 1500 C C . ARG A 1 192 ? -0.995 -5.999 14.014 1.00 98.06 192 ARG A C 1
ATOM 1502 O O . ARG A 1 192 ? -0.675 -5.927 12.832 1.00 98.06 192 ARG A O 1
ATOM 1509 N N . GLN A 1 193 ? -1.718 -7.007 14.505 1.00 98.06 193 GLN A N 1
ATOM 1510 C CA . GLN A 1 193 ? -2.221 -8.095 13.659 1.00 98.06 193 GLN A CA 1
ATOM 1511 C C . GLN A 1 193 ? -3.252 -7.586 12.646 1.00 98.06 193 GLN A C 1
ATOM 1513 O O . GLN A 1 193 ? -3.090 -7.835 11.455 1.00 98.0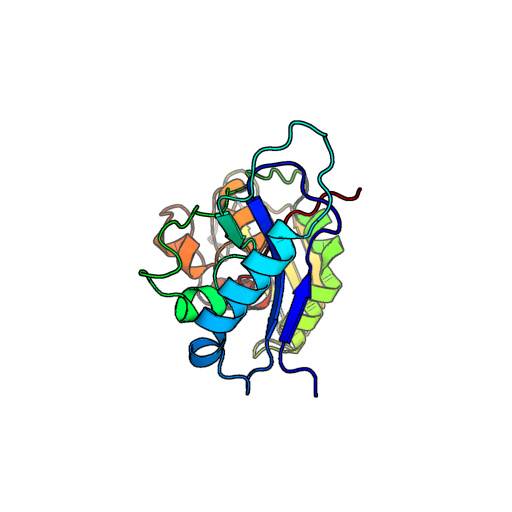6 193 GLN A O 1
ATOM 1518 N N . LEU A 1 194 ? -4.230 -6.790 13.089 1.00 98.19 194 LEU A N 1
ATOM 1519 C CA . LEU A 1 194 ? -5.224 -6.193 12.192 1.00 98.19 194 LEU A CA 1
ATOM 1520 C C . LEU A 1 194 ? -4.578 -5.320 11.115 1.00 98.19 194 LEU A C 1
ATOM 1522 O O . LEU A 1 194 ? -4.871 -5.489 9.940 1.00 98.19 194 LEU A O 1
ATOM 1526 N N . LEU A 1 195 ? -3.664 -4.417 11.473 1.00 98.25 195 LEU A N 1
ATOM 1527 C CA . LEU A 1 195 ? -3.023 -3.521 10.506 1.00 98.25 195 LEU A CA 1
ATOM 1528 C C . LEU A 1 195 ? -2.154 -4.275 9.490 1.00 98.25 195 LEU A C 1
ATOM 1530 O O . LEU A 1 195 ? -2.104 -3.858 8.337 1.00 98.25 195 LEU A O 1
ATOM 1534 N N . ARG A 1 196 ? -1.519 -5.394 9.875 1.00 98.12 196 ARG A N 1
ATOM 1535 C CA . ARG A 1 196 ? -0.806 -6.275 8.928 1.00 98.12 196 ARG A CA 1
ATOM 1536 C C . ARG A 1 196 ? -1.742 -6.896 7.894 1.00 98.12 196 ARG A C 1
ATOM 1538 O O . ARG A 1 196 ? -1.341 -7.044 6.746 1.00 98.12 196 ARG A O 1
ATOM 1545 N N . ILE A 1 197 ? -2.949 -7.269 8.313 1.00 98.19 197 ILE A N 1
ATOM 1546 C CA . ILE A 1 197 ? -3.964 -7.896 7.457 1.00 98.19 197 ILE A CA 1
ATOM 1547 C C . ILE A 1 197 ? -4.623 -6.853 6.552 1.00 98.19 197 ILE A C 1
ATOM 1549 O O . ILE A 1 197 ? -4.729 -7.045 5.346 1.00 98.19 197 ILE A O 1
ATOM 1553 N N . LEU A 1 198 ? -5.048 -5.730 7.131 1.00 98.19 198 LEU A N 1
ATOM 1554 C CA . LEU A 1 198 ? -5.795 -4.688 6.431 1.00 98.19 198 LEU A CA 1
ATOM 1555 C C . LEU A 1 198 ? -4.900 -3.918 5.453 1.00 98.19 198 LEU A C 1
ATOM 1557 O O . LEU A 1 198 ? -5.316 -3.633 4.330 1.00 98.19 198 LEU A O 1
ATOM 1561 N N . PHE A 1 199 ? -3.661 -3.616 5.852 1.00 97.62 199 PHE A N 1
ATOM 1562 C CA . PHE A 1 199 ? -2.734 -2.787 5.081 1.00 97.62 199 PHE A CA 1
ATOM 1563 C C . PHE A 1 199 ? -1.340 -3.436 4.950 1.00 97.62 199 PHE A C 1
ATOM 1565 O O . PHE A 1 199 ? -0.342 -2.882 5.426 1.00 97.62 199 PHE A O 1
ATOM 1572 N N . PRO A 1 200 ? -1.241 -4.625 4.326 1.00 96.38 200 PRO A N 1
ATOM 1573 C CA . PRO A 1 200 ? 0.047 -5.257 4.062 1.00 96.38 200 PRO A CA 1
ATOM 1574 C C . PRO A 1 200 ? 0.877 -4.381 3.112 1.00 96.38 200 PRO A C 1
ATOM 1576 O O . PRO A 1 200 ? 0.294 -3.693 2.279 1.00 96.38 200 PRO A O 1
ATOM 1579 N N . PRO A 1 201 ? 2.220 -4.403 3.167 1.00 93.19 201 PRO A N 1
ATOM 1580 C CA . PRO A 1 201 ? 3.041 -3.690 2.194 1.00 93.19 201 PRO A CA 1
ATOM 1581 C C . PRO A 1 201 ? 2.765 -4.177 0.771 1.00 93.19 201 PRO A C 1
ATOM 1583 O O . PRO A 1 201 ? 2.840 -5.377 0.503 1.00 93.19 201 PRO A O 1
ATOM 1586 N N . LEU A 1 202 ? 2.490 -3.251 -0.144 1.00 88.50 202 LEU A N 1
ATOM 1587 C CA . LEU A 1 202 ? 2.218 -3.548 -1.546 1.00 88.50 202 LEU A CA 1
ATOM 1588 C C . LEU A 1 202 ? 3.104 -2.696 -2.459 1.00 88.50 202 LEU A C 1
ATOM 1590 O O . LEU A 1 202 ? 3.429 -1.551 -2.126 1.00 88.50 202 LEU A O 1
ATOM 1594 N N . PRO A 1 203 ? 3.512 -3.228 -3.625 1.00 79.44 203 PRO A N 1
ATOM 1595 C CA . PRO A 1 203 ? 4.190 -2.422 -4.623 1.00 79.44 203 PRO A CA 1
ATOM 1596 C C . PRO A 1 203 ? 3.228 -1.349 -5.145 1.00 79.44 203 PRO A C 1
ATOM 1598 O O . PRO A 1 203 ? 2.139 -1.650 -5.626 1.00 79.44 203 PRO A O 1
ATOM 1601 N N . SER A 1 204 ? 3.666 -0.096 -5.083 1.00 75.31 204 SER A N 1
ATOM 1602 C CA . SER A 1 204 ? 2.927 1.052 -5.608 1.00 75.31 204 SER A CA 1
ATOM 1603 C C . SER A 1 204 ? 3.708 1.678 -6.753 1.00 75.31 204 SER A C 1
ATOM 1605 O O . SER A 1 204 ? 4.919 1.889 -6.650 1.00 75.31 204 SER A O 1
ATOM 1607 N N . LYS A 1 205 ? 3.010 2.000 -7.842 1.00 72.69 205 LYS A N 1
ATOM 1608 C CA . LYS A 1 205 ? 3.568 2.679 -9.012 1.00 72.69 205 LYS A CA 1
ATOM 1609 C C . LYS A 1 205 ? 2.649 3.827 -9.406 1.00 72.69 205 LYS A C 1
ATOM 1611 O O . LYS A 1 205 ? 1.433 3.671 -9.425 1.00 72.69 205 LYS A O 1
ATOM 1616 N N . VAL A 1 206 ? 3.241 4.979 -9.707 1.00 69.44 206 VAL A N 1
ATOM 1617 C CA . VAL A 1 206 ? 2.519 6.092 -10.322 1.00 69.44 206 VAL A CA 1
ATOM 1618 C C . VAL A 1 206 ? 2.656 5.941 -11.824 1.00 69.44 206 VAL A C 1
ATOM 1620 O O . VAL A 1 206 ? 3.767 5.963 -12.354 1.00 69.44 206 VAL A O 1
ATOM 1623 N N . ASP A 1 207 ? 1.526 5.806 -12.500 1.00 65.88 207 ASP A N 1
ATOM 1624 C CA . ASP A 1 207 ? 1.458 5.865 -13.948 1.00 65.88 207 ASP A CA 1
ATOM 1625 C C . ASP A 1 207 ? 0.670 7.112 -14.349 1.00 65.88 207 ASP A C 1
ATOM 1627 O O . ASP A 1 207 ? -0.405 7.391 -13.818 1.00 65.88 207 ASP A O 1
ATOM 1631 N N . SER A 1 208 ? 1.222 7.892 -15.278 1.00 61.75 208 SER A N 1
ATOM 1632 C CA . SER A 1 208 ? 0.467 8.963 -15.921 1.00 61.75 208 SER A CA 1
ATOM 1633 C C . SER A 1 208 ? -0.690 8.336 -16.691 1.00 61.75 208 SER A C 1
ATOM 1635 O O . SER A 1 208 ? -0.467 7.527 -17.595 1.00 61.75 208 SER A O 1
ATOM 1637 N N . LEU A 1 209 ? -1.914 8.713 -16.334 1.00 48.66 209 LEU A N 1
ATOM 1638 C CA . LEU A 1 209 ? -3.053 8.572 -17.230 1.00 48.66 209 LEU A CA 1
ATOM 1639 C C . LEU A 1 209 ? -2.780 9.554 -18.375 1.00 48.66 209 LEU A C 1
ATOM 1641 O O . LEU A 1 209 ? -2.540 10.729 -18.103 1.00 48.66 209 LEU A O 1
ATOM 1645 N N . GLY A 1 210 ? -2.628 9.019 -19.588 1.00 47.16 210 GLY A N 1
ATOM 1646 C CA . GLY A 1 210 ? -2.096 9.731 -20.758 1.00 47.16 210 GLY A CA 1
ATOM 1647 C C . GLY A 1 210 ? -2.790 11.041 -21.097 1.00 47.16 210 GLY A C 1
ATOM 1648 O O . GLY A 1 210 ? -3.974 11.207 -20.732 1.00 47.16 210 GLY A O 1
#